Protein AF-0000000077538666 (afdb_homodimer)

Radius of gyration: 21.88 Å; Cα contacts (8 Å, |Δi|>4): 416; chains: 2; bounding box: 47×62×53 Å

Sequence (354 aa):
MAQKPIRDWVYLAIISVQLFGMFVLDFTPLYPDSLYGNPSAPFHFLTIIRDTYLTVSGDPFFGDKFVGDWFHGFLWLELLVQCPLAIYIVFQLSSKSPSSGPAELAGLAFGCLTGMGTVACVSELIPMGPELVSEEHKTNLLYGTYLPFLIIPGVMAVDMYTRLLRRVSTDTKAKTQMAQKPIRDWVYLAIISVQLFGMFVLDFTPLYPDSLYGNPSAPFHFLTIIRDTYLTVSGDPFFGDKFVGDWFHGFLWLELLVQCPLAIYIVFQLSSKSPSSGPAELAGLAFGCLTGMGTVACVSELIPMGPELVSEEHKTNLLYGTYLPFLIIPGVMAVDMYTRLLRRVSTDTKAKTQ

Structure (mmCIF, N/CA/C/O backbone):
data_AF-0000000077538666-model_v1
#
loop_
_entity.id
_entity.type
_entity.pdbx_description
1 polymer 'Efficient mitochondria targeting-associated protein 19'
#
loop_
_atom_site.group_PDB
_atom_site.id
_atom_site.type_symbol
_atom_site.label_atom_id
_atom_site.label_alt_id
_atom_site.label_comp_id
_atom_site.label_asym_id
_atom_site.label_entity_id
_atom_sit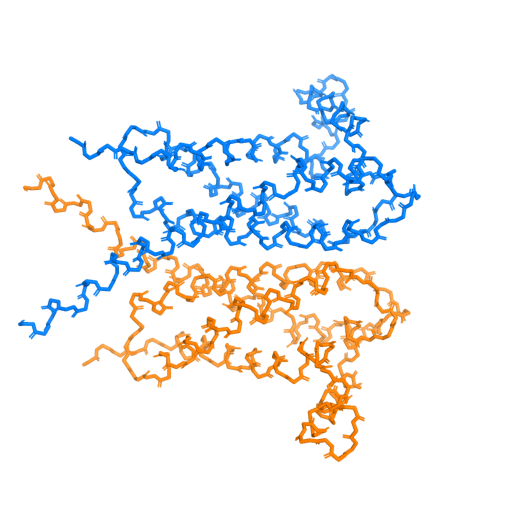e.label_seq_id
_atom_site.pdbx_PDB_ins_code
_atom_site.Cartn_x
_atom_site.Cartn_y
_atom_site.Cartn_z
_atom_site.occupancy
_atom_site.B_iso_or_equiv
_atom_site.auth_seq_id
_atom_site.auth_comp_id
_atom_site.auth_asym_id
_atom_site.auth_atom_id
_atom_site.pdbx_PDB_model_num
ATOM 1 N N . MET A 1 1 ? 20.219 27.188 13.492 1 48.47 1 MET A N 1
ATOM 2 C CA . MET A 1 1 ? 19.359 26.422 12.586 1 48.47 1 MET A CA 1
ATOM 3 C C . MET A 1 1 ? 19.156 25 13.094 1 48.47 1 MET A C 1
ATOM 5 O O . MET A 1 1 ? 20.094 24.391 13.617 1 48.47 1 MET A O 1
ATOM 9 N N . ALA A 1 2 ? 18.031 24.672 13.477 1 61.81 2 ALA A N 1
ATOM 10 C CA . ALA A 1 2 ? 17.844 23.359 14.086 1 61.81 2 ALA A CA 1
ATOM 11 C C . ALA A 1 2 ? 18.516 22.266 13.25 1 61.81 2 ALA A C 1
ATOM 13 O O . ALA A 1 2 ? 18.406 22.266 12.023 1 61.81 2 ALA A O 1
ATOM 14 N N . GLN A 1 3 ? 19.375 21.625 13.836 1 79.38 3 GLN A N 1
ATOM 15 C CA . GLN A 1 3 ? 20.188 20.594 13.195 1 79.38 3 GLN A CA 1
ATOM 16 C C . GLN A 1 3 ? 19.312 19.438 12.711 1 79.38 3 GLN A C 1
ATOM 18 O O . GLN A 1 3 ? 18.438 18.969 13.438 1 79.38 3 GLN A O 1
ATOM 23 N N . LYS A 1 4 ? 19.422 19.062 11.422 1 86.25 4 LYS A N 1
ATOM 24 C CA . LYS A 1 4 ? 18.734 17.938 10.805 1 86.25 4 LYS A CA 1
ATOM 25 C C . LYS A 1 4 ? 19.078 16.625 11.516 1 86.25 4 LYS A C 1
ATOM 27 O O . LYS A 1 4 ? 20.25 16.297 11.68 1 86.25 4 LYS A O 1
ATOM 32 N N . PRO A 1 5 ? 18.109 15.961 12.023 1 87.81 5 PRO A N 1
ATOM 33 C CA . PRO A 1 5 ? 18.344 14.688 12.703 1 87.81 5 PRO A CA 1
ATOM 34 C C . PRO A 1 5 ? 19.016 13.648 11.805 1 87.81 5 PRO A C 1
ATOM 36 O O . PRO A 1 5 ? 18.766 13.633 10.594 1 87.81 5 PRO A O 1
ATOM 39 N N . ILE A 1 6 ? 19.844 12.812 12.375 1 89.38 6 ILE A N 1
ATOM 40 C CA . ILE A 1 6 ? 20.578 11.766 11.672 1 89.38 6 ILE A CA 1
ATOM 41 C C . ILE A 1 6 ? 19.594 10.852 10.93 1 89.38 6 ILE A C 1
ATOM 43 O O . ILE A 1 6 ? 19.906 10.359 9.844 1 89.38 6 ILE A O 1
ATOM 47 N N . ARG A 1 7 ? 18.453 10.633 11.484 1 92.38 7 ARG A N 1
ATOM 48 C CA . ARG A 1 7 ? 17.453 9.758 10.875 1 92.38 7 ARG A CA 1
ATOM 49 C C . ARG A 1 7 ? 17.047 10.266 9.492 1 92.38 7 ARG A C 1
ATOM 51 O O . ARG A 1 7 ? 16.797 9.469 8.586 1 92.38 7 ARG A O 1
ATOM 58 N N . ASP A 1 8 ? 17 11.539 9.328 1 94.44 8 ASP A N 1
ATOM 59 C CA . ASP A 1 8 ? 16.609 12.102 8.039 1 94.44 8 ASP A CA 1
ATOM 60 C C . ASP A 1 8 ? 17.641 11.805 6.965 1 94.44 8 ASP A C 1
ATOM 62 O O . ASP A 1 8 ? 17.312 11.672 5.785 1 94.44 8 ASP A O 1
ATOM 66 N N . TRP A 1 9 ? 18.891 11.664 7.406 1 93.69 9 TRP A N 1
ATOM 67 C CA . TRP A 1 9 ? 19.938 11.273 6.465 1 93.69 9 TRP A CA 1
ATOM 68 C C . TRP A 1 9 ? 19.781 9.82 6.047 1 93.69 9 TRP A C 1
ATOM 70 O O . TRP A 1 9 ? 20.047 9.469 4.891 1 93.69 9 TRP A O 1
ATOM 80 N N . VAL A 1 10 ? 19.391 9 6.965 1 95.06 10 VAL A N 1
ATOM 81 C CA . VAL A 1 10 ? 19.156 7.59 6.664 1 95.06 10 VAL A CA 1
ATOM 82 C C . VAL A 1 10 ? 17.984 7.457 5.695 1 95.06 10 VAL A C 1
ATOM 84 O O . VAL A 1 10 ? 18.047 6.695 4.727 1 95.06 10 VAL A O 1
ATOM 87 N N . TYR A 1 11 ? 16.891 8.242 5.98 1 96.75 11 TYR A N 1
ATOM 88 C CA . TYR A 1 11 ? 15.758 8.25 5.062 1 96.75 11 TYR A CA 1
ATOM 89 C C . TYR A 1 11 ? 16.188 8.664 3.662 1 96.75 11 TYR A C 1
ATOM 91 O O . TYR A 1 11 ? 15.812 8.023 2.676 1 96.75 11 TYR A O 1
ATOM 99 N N . LEU A 1 12 ? 17 9.703 3.625 1 96.12 12 LEU A N 1
ATOM 100 C CA . LEU A 1 12 ? 17.484 10.203 2.34 1 96.12 12 LEU A CA 1
ATOM 101 C C . LEU A 1 12 ? 18.266 9.133 1.595 1 96.12 12 LEU A C 1
ATOM 103 O O . LEU A 1 12 ? 18.062 8.922 0.397 1 96.12 12 LEU A O 1
ATOM 107 N N . ALA A 1 13 ? 19.109 8.43 2.277 1 96.06 13 ALA A N 1
ATOM 108 C CA . ALA A 1 13 ? 19.938 7.402 1.655 1 96.06 13 ALA A CA 1
ATOM 109 C C . ALA A 1 13 ? 19.078 6.27 1.095 1 96.06 13 ALA A C 1
ATOM 111 O O . ALA A 1 13 ? 19.25 5.871 -0.061 1 96.06 13 ALA A O 1
ATOM 112 N N . ILE A 1 14 ? 18.203 5.777 1.864 1 96.12 14 ILE A N 1
ATOM 113 C CA . ILE A 1 14 ? 17.422 4.617 1.472 1 96.12 14 ILE A CA 1
ATOM 114 C C . ILE A 1 14 ? 16.469 4.992 0.328 1 96.12 14 ILE A C 1
ATOM 116 O O . ILE A 1 14 ? 16.281 4.211 -0.607 1 96.12 14 ILE A O 1
ATOM 120 N N . ILE A 1 15 ? 15.867 6.172 0.371 1 97.25 15 ILE A N 1
ATOM 121 C CA . ILE A 1 15 ? 14.945 6.609 -0.672 1 97.25 15 ILE A CA 1
ATOM 122 C C . ILE A 1 15 ? 15.711 6.867 -1.966 1 97.25 15 ILE A C 1
ATOM 124 O O . ILE A 1 15 ? 15.211 6.602 -3.059 1 97.25 15 ILE A O 1
ATOM 128 N N . SER A 1 16 ? 16.922 7.352 -1.827 1 97.06 16 SER A N 1
ATOM 129 C CA . SER A 1 16 ? 17.75 7.566 -3.012 1 97.06 16 SER A CA 1
ATOM 130 C C . SER A 1 16 ? 18.094 6.242 -3.693 1 97.06 16 SER A C 1
ATOM 132 O O . SER A 1 16 ? 18.062 6.148 -4.922 1 97.06 16 SER A O 1
ATOM 134 N N . VAL A 1 17 ? 18.422 5.273 -2.902 1 94.88 17 VAL A N 1
ATOM 135 C CA . VAL A 1 17 ? 18.719 3.949 -3.443 1 94.88 17 VAL A CA 1
ATOM 136 C C . VAL A 1 17 ? 17.484 3.375 -4.113 1 94.88 17 VAL A C 1
ATOM 138 O O . VAL A 1 17 ? 17.562 2.807 -5.203 1 94.88 17 VAL A O 1
ATOM 141 N N . GLN A 1 18 ? 16.344 3.504 -3.438 1 95.88 18 GLN A N 1
ATOM 142 C CA . GLN A 1 18 ? 15.102 3.01 -4.012 1 95.88 18 GLN A CA 1
ATOM 143 C C . GLN A 1 18 ? 14.773 3.729 -5.316 1 95.88 18 GLN A C 1
ATOM 145 O O . GLN A 1 18 ? 14.344 3.102 -6.285 1 95.88 18 GLN A O 1
ATOM 150 N N . LEU A 1 19 ? 14.953 5.023 -5.285 1 96.38 19 LEU A N 1
ATOM 151 C CA . LEU A 1 19 ? 14.695 5.816 -6.484 1 96.38 19 LEU A CA 1
ATOM 152 C C . LEU A 1 19 ? 15.562 5.344 -7.645 1 96.38 19 LEU A C 1
ATOM 154 O O . LEU A 1 19 ? 15.062 5.148 -8.758 1 96.38 19 LEU A O 1
ATOM 158 N N . PHE A 1 20 ? 16.781 5.145 -7.367 1 93.62 20 PHE A N 1
ATOM 159 C CA . PHE A 1 20 ? 17.703 4.629 -8.375 1 93.62 20 PHE A CA 1
ATOM 160 C C . PHE A 1 20 ? 17.234 3.26 -8.867 1 93.62 20 PHE A C 1
ATOM 162 O O . PHE A 1 20 ? 17.203 3.006 -10.07 1 93.62 20 PHE A O 1
ATOM 169 N N . GLY A 1 21 ? 16.875 2.383 -7.984 1 93.12 21 GLY A N 1
ATOM 170 C CA . GLY A 1 21 ? 16.391 1.053 -8.328 1 93.12 21 GLY A CA 1
ATOM 171 C C . GLY A 1 21 ? 15.125 1.071 -9.156 1 93.12 21 GLY A C 1
ATOM 172 O O . GLY A 1 21 ? 14.922 0.202 -10.008 1 93.12 21 GLY A O 1
ATOM 173 N N . MET A 1 22 ? 14.305 2.072 -8.906 1 94.44 22 MET A N 1
ATOM 174 C CA . MET A 1 22 ? 13.078 2.197 -9.68 1 94.44 22 MET A CA 1
ATOM 175 C C . MET A 1 22 ? 13.391 2.381 -11.164 1 94.44 22 MET A C 1
ATOM 177 O O . MET A 1 22 ? 12.82 1.693 -12.016 1 94.44 22 MET A O 1
ATOM 181 N N . PHE A 1 23 ? 14.305 3.176 -11.477 1 91.44 23 PHE A N 1
ATOM 182 C CA . PHE A 1 23 ? 14.609 3.502 -12.867 1 91.44 23 PHE A CA 1
ATOM 183 C C . PHE A 1 23 ? 15.398 2.377 -13.523 1 91.44 23 PHE A C 1
ATOM 185 O O . PHE A 1 23 ? 15.219 2.09 -14.711 1 91.44 23 PHE A O 1
ATOM 192 N N . VAL A 1 24 ? 16.172 1.665 -12.773 1 88.81 24 VAL A N 1
ATOM 193 C CA . VAL A 1 24 ? 17.094 0.691 -13.344 1 88.81 24 VAL A CA 1
ATOM 194 C C . VAL A 1 24 ? 16.422 -0.681 -13.406 1 88.81 24 VAL A C 1
ATOM 196 O O . VAL A 1 24 ? 16.719 -1.479 -14.305 1 88.81 24 VAL A O 1
ATOM 199 N N . LEU A 1 25 ? 15.531 -0.932 -12.492 1 90.88 25 LEU A N 1
ATOM 200 C CA . LEU A 1 25 ? 15 -2.283 -12.359 1 90.88 25 LEU A CA 1
ATOM 201 C C . LEU A 1 25 ? 13.477 -2.289 -12.516 1 90.88 25 LEU A C 1
ATOM 203 O O . LEU A 1 25 ? 12.953 -2.867 -13.461 1 90.88 25 LEU A O 1
ATOM 207 N N . ASP A 1 26 ? 12.828 -1.53 -11.688 1 92.31 26 ASP A N 1
ATOM 208 C CA . ASP A 1 26 ? 11.383 -1.644 -11.57 1 92.31 26 ASP A CA 1
ATOM 209 C C . ASP A 1 26 ? 10.688 -1.191 -12.852 1 92.31 26 ASP A C 1
ATOM 211 O O . ASP A 1 26 ? 9.695 -1.788 -13.266 1 92.31 26 ASP A O 1
ATOM 215 N N . PHE A 1 27 ? 11.211 -0.191 -13.5 1 91.44 27 PHE A N 1
ATOM 216 C CA . PHE A 1 27 ? 10.508 0.378 -14.648 1 91.44 27 PHE A CA 1
ATOM 217 C C . PHE A 1 27 ? 10.961 -0.285 -15.938 1 91.44 27 PHE A C 1
ATOM 219 O O . PHE A 1 27 ? 10.375 -0.058 -17 1 91.44 27 PHE A O 1
ATOM 226 N N . THR A 1 28 ? 11.875 -1.115 -15.961 1 85.81 28 THR A N 1
ATOM 227 C CA . THR A 1 28 ? 12.422 -1.729 -17.156 1 85.81 28 THR A CA 1
ATOM 228 C C . THR A 1 28 ? 11.344 -2.5 -17.922 1 85.81 28 THR A C 1
ATOM 230 O O . THR A 1 28 ? 11.266 -2.428 -19.141 1 85.81 28 THR A O 1
ATOM 233 N N . PRO A 1 29 ? 10.508 -3.227 -17.156 1 83.81 29 PRO A N 1
ATOM 234 C CA . PRO A 1 29 ? 9.445 -3.924 -17.891 1 83.81 29 PRO A CA 1
ATOM 235 C C . PRO A 1 29 ? 8.445 -2.967 -18.531 1 83.81 29 PRO A C 1
ATOM 237 O O . PRO A 1 29 ? 7.664 -3.375 -19.406 1 83.81 29 PRO A O 1
ATOM 240 N N . LEU A 1 30 ? 8.484 -1.77 -18.156 1 85.81 30 LEU A N 1
ATOM 241 C CA . LEU A 1 30 ? 7.531 -0.796 -18.672 1 85.81 30 LEU A CA 1
ATOM 242 C C . LEU A 1 30 ? 8.141 0.014 -19.797 1 85.81 30 LEU A C 1
ATOM 244 O O . LEU A 1 30 ? 7.43 0.712 -20.531 1 85.81 30 LEU A O 1
ATOM 248 N N . TYR A 1 31 ? 9.484 -0.058 -19.938 1 82.94 31 TYR A N 1
ATOM 249 C CA . TYR A 1 31 ? 10.148 0.68 -21 1 82.94 31 TYR A CA 1
ATOM 250 C C . TYR A 1 31 ? 9.867 0.041 -22.359 1 82.94 31 TYR A C 1
ATOM 252 O O . TYR A 1 31 ? 9.891 -1.185 -22.484 1 82.94 31 TYR A O 1
ATOM 260 N N . PRO A 1 32 ? 9.586 0.921 -23.312 1 81.56 32 PRO A N 1
ATOM 261 C CA . PRO A 1 32 ? 9.445 0.376 -2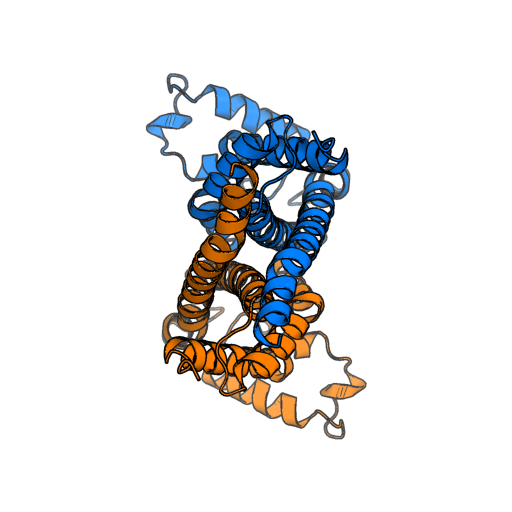4.656 1 81.56 32 PRO A CA 1
ATOM 262 C C . PRO A 1 32 ? 10.742 -0.229 -25.188 1 81.56 32 PRO A C 1
ATOM 264 O O . PRO A 1 32 ? 11.836 0.198 -24.797 1 81.56 32 PRO A O 1
ATOM 267 N N . ASP A 1 33 ? 10.633 -1.27 -25.969 1 76.88 33 ASP A N 1
ATOM 268 C CA . ASP A 1 33 ? 11.766 -1.992 -26.531 1 76.88 33 ASP A CA 1
ATOM 269 C C . ASP A 1 33 ? 12.711 -1.047 -27.266 1 76.88 33 ASP A C 1
ATOM 271 O O . ASP A 1 33 ? 13.922 -1.261 -27.297 1 76.88 33 ASP A O 1
ATOM 275 N N . SER A 1 34 ? 12.219 -0.062 -27.812 1 73.12 34 SER A N 1
ATOM 276 C CA . SER A 1 34 ? 13.008 0.866 -28.609 1 73.12 34 SER A CA 1
ATOM 277 C C . SER A 1 34 ? 13.992 1.645 -27.734 1 73.12 34 SER A C 1
ATOM 279 O O . SER A 1 34 ? 15.055 2.053 -28.203 1 73.12 34 SER A O 1
ATOM 281 N N . LEU A 1 35 ? 13.656 1.758 -26.469 1 71.62 35 LEU A N 1
ATOM 282 C CA . LEU A 1 35 ? 14.484 2.574 -25.594 1 71.62 35 LEU A CA 1
ATOM 283 C C . LEU A 1 35 ? 15.469 1.705 -24.812 1 71.62 35 LEU A C 1
ATOM 285 O O . LEU A 1 35 ? 16.5 2.195 -24.328 1 71.62 35 LEU A O 1
ATOM 289 N N . TYR A 1 36 ? 15.227 0.516 -24.781 1 71.5 36 TYR A N 1
ATOM 290 C CA . TYR A 1 36 ? 15.938 -0.307 -23.812 1 71.5 36 TYR A CA 1
ATOM 291 C C . TYR A 1 36 ? 16.469 -1.581 -24.453 1 71.5 36 TYR A C 1
ATOM 293 O O . TYR A 1 36 ? 17.438 -2.174 -23.969 1 71.5 36 TYR A O 1
ATOM 301 N N . GLY A 1 37 ? 15.945 -2.025 -25.531 1 66.69 37 GLY A N 1
ATOM 302 C CA . GLY A 1 37 ? 16.188 -3.359 -26.062 1 66.69 37 GLY A CA 1
ATOM 303 C C . GLY A 1 37 ? 17.359 -3.422 -27.016 1 66.69 37 GLY A C 1
ATOM 304 O O . GLY A 1 37 ? 18.047 -4.441 -27.094 1 66.69 37 GLY A O 1
ATOM 305 N N . ASN A 1 38 ? 17.609 -2.26 -27.562 1 71.5 38 ASN A N 1
ATOM 306 C CA . ASN A 1 38 ? 18.672 -2.252 -28.562 1 71.5 38 ASN A CA 1
ATOM 307 C C . ASN A 1 38 ? 19.969 -1.685 -28.016 1 71.5 38 ASN A C 1
ATOM 309 O O . ASN A 1 38 ? 19.953 -0.758 -27.203 1 71.5 38 ASN A O 1
ATOM 313 N N . PRO A 1 39 ? 21.062 -2.357 -28.375 1 75 39 PRO A N 1
ATOM 314 C CA . PRO A 1 39 ? 22.359 -1.894 -27.891 1 75 39 PRO A CA 1
ATOM 315 C C . PRO A 1 39 ? 22.625 -0.424 -28.219 1 75 39 PRO A C 1
ATOM 317 O O . PRO A 1 39 ? 23.391 0.241 -27.531 1 75 39 PRO A O 1
ATOM 320 N N . SER A 1 40 ? 22.078 -0.019 -29.094 1 72.31 40 SER A N 1
ATOM 321 C CA . SER A 1 40 ? 22.281 1.369 -29.484 1 72.31 40 SER A CA 1
ATOM 322 C C . SER A 1 40 ? 21.297 2.297 -28.797 1 72.31 40 SER A C 1
ATOM 324 O O . SER A 1 40 ? 21.344 3.516 -28.969 1 72.31 40 SER A O 1
ATOM 326 N N . ALA A 1 41 ? 20.578 1.717 -28.047 1 70.75 41 ALA A N 1
ATOM 327 C CA . ALA A 1 41 ? 19.547 2.518 -27.375 1 70.75 41 ALA A CA 1
ATOM 328 C C . ALA A 1 41 ? 20.156 3.35 -26.25 1 70.75 41 ALA A C 1
ATOM 330 O O . ALA A 1 41 ? 21.109 2.922 -25.594 1 70.75 41 ALA A O 1
ATOM 331 N N . PRO A 1 42 ? 19.734 4.562 -26.031 1 73.62 42 PRO A N 1
ATOM 332 C CA . PRO A 1 42 ? 20.281 5.492 -25.047 1 73.62 42 PRO A CA 1
ATOM 333 C C . PRO A 1 42 ? 20.281 4.91 -23.625 1 73.62 42 PRO A C 1
ATOM 335 O O . PRO A 1 42 ? 21.125 5.277 -22.812 1 73.62 42 PRO A O 1
ATOM 338 N N . PHE A 1 43 ? 19.438 4.02 -23.391 1 74.56 43 PHE A N 1
ATOM 339 C CA . PHE A 1 43 ? 19.344 3.51 -22.031 1 74.56 43 PHE A CA 1
ATOM 340 C C . PHE A 1 43 ? 19.797 2.055 -21.969 1 74.56 43 PHE A C 1
ATOM 342 O O . PHE A 1 43 ? 19.406 1.315 -21.062 1 74.56 43 PHE A O 1
ATOM 349 N N . HIS A 1 44 ? 20.578 1.575 -22.922 1 78.94 44 HIS A N 1
ATOM 350 C CA . HIS A 1 44 ? 21.062 0.196 -22.969 1 78.94 44 HIS A CA 1
ATOM 351 C C . HIS A 1 44 ? 21.906 -0.131 -21.75 1 78.94 44 HIS A C 1
ATOM 353 O O . HIS A 1 44 ? 21.922 -1.271 -21.281 1 78.94 44 HIS A O 1
ATOM 359 N N . PHE A 1 45 ? 22.578 0.978 -21.266 1 80.44 45 PHE A N 1
ATOM 360 C CA . PHE A 1 45 ? 23.438 0.77 -20.094 1 80.44 45 PHE A CA 1
ATOM 361 C C . PHE A 1 45 ? 22.609 0.296 -18.906 1 80.44 45 PHE A C 1
ATOM 363 O O . PHE A 1 45 ? 23.109 -0.421 -18.031 1 80.44 45 PHE A O 1
ATOM 370 N N . LEU A 1 46 ? 21.344 0.585 -18.875 1 80.69 46 LEU A N 1
ATOM 371 C CA . LEU A 1 46 ? 20.469 0.166 -17.797 1 80.69 46 LEU A CA 1
ATOM 372 C C . LEU A 1 46 ? 20.266 -1.345 -17.812 1 80.69 46 LEU A C 1
ATOM 374 O O . LEU A 1 46 ? 20.094 -1.968 -16.766 1 80.69 46 LEU A O 1
ATOM 378 N N . THR A 1 47 ? 20.391 -1.879 -18.969 1 83 47 THR A N 1
ATOM 379 C CA . THR A 1 47 ? 20.203 -3.32 -19.094 1 83 47 THR A CA 1
ATOM 380 C C . THR A 1 47 ? 21.375 -4.074 -18.484 1 83 47 THR A C 1
ATOM 382 O O . THR A 1 47 ? 21.203 -5.145 -17.906 1 83 47 THR A O 1
ATOM 385 N N . ILE A 1 48 ? 22.5 -3.465 -18.609 1 85.19 48 ILE A N 1
ATOM 386 C CA . ILE A 1 48 ? 23.703 -4.09 -18.047 1 85.19 48 ILE A CA 1
ATOM 387 C C . ILE A 1 48 ? 23.609 -4.109 -16.531 1 85.19 48 ILE A C 1
ATOM 389 O O . ILE A 1 48 ? 23.891 -5.129 -15.898 1 85.19 48 ILE A O 1
ATOM 393 N N . ILE A 1 49 ? 23.188 -3.002 -16.016 1 86.62 49 ILE A N 1
ATOM 394 C CA . ILE A 1 49 ? 23.062 -2.896 -14.562 1 86.62 49 ILE A CA 1
ATOM 395 C C . ILE A 1 49 ? 21.969 -3.854 -14.07 1 86.62 49 ILE A C 1
ATOM 397 O O . ILE A 1 49 ? 22.172 -4.574 -13.086 1 86.62 49 ILE A O 1
ATOM 401 N N . ARG A 1 50 ? 20.891 -3.875 -14.727 1 88.75 50 ARG A N 1
ATOM 402 C CA . ARG A 1 50 ? 19.797 -4.762 -14.375 1 88.75 50 ARG A CA 1
ATOM 403 C C . ARG A 1 50 ? 20.219 -6.223 -14.445 1 88.75 50 ARG A C 1
ATOM 405 O O . ARG A 1 50 ? 19.953 -6.996 -13.523 1 88.75 50 ARG A O 1
ATOM 412 N N . ASP A 1 51 ? 20.906 -6.598 -15.523 1 88.5 51 ASP A N 1
ATOM 413 C CA . ASP A 1 51 ? 21.328 -7.98 -15.711 1 88.5 51 ASP A CA 1
ATOM 414 C C . ASP A 1 51 ? 22.328 -8.406 -14.648 1 88.5 51 ASP A C 1
ATOM 416 O O . ASP A 1 51 ? 22.297 -9.539 -14.164 1 88.5 51 ASP A O 1
ATOM 420 N N . THR A 1 52 ? 23.219 -7.5 -14.375 1 90.88 52 THR A N 1
ATOM 421 C CA . THR A 1 52 ? 24.172 -7.781 -13.32 1 90.88 52 THR A CA 1
ATOM 422 C C . THR A 1 52 ? 23.469 -7.992 -11.984 1 90.88 52 THR A C 1
ATOM 424 O O . THR A 1 52 ? 23.766 -8.945 -11.258 1 90.88 52 THR A O 1
ATOM 427 N N . TYR A 1 53 ? 22.5 -7.16 -11.648 1 91.44 53 TYR A N 1
ATOM 428 C CA . TYR A 1 53 ? 21.703 -7.297 -10.422 1 91.44 53 TYR A CA 1
ATOM 429 C C . TYR A 1 53 ? 20.984 -8.641 -10.383 1 91.44 53 TYR A C 1
ATOM 431 O O . TYR A 1 53 ? 21 -9.328 -9.367 1 91.44 53 TYR A O 1
ATOM 439 N N . LEU A 1 54 ? 20.469 -9 -11.445 1 91.62 54 LEU A N 1
ATOM 440 C CA . LEU A 1 54 ? 19.672 -10.227 -11.484 1 91.62 54 LEU A CA 1
ATOM 441 C C . LEU A 1 54 ? 20.562 -11.461 -11.367 1 91.62 54 LEU A C 1
ATOM 443 O O . LEU A 1 54 ? 20.188 -12.445 -10.734 1 91.62 54 LEU A O 1
ATOM 447 N N . THR A 1 55 ? 21.719 -11.359 -11.969 1 91.69 55 THR A N 1
ATOM 448 C CA . THR A 1 55 ? 22.656 -12.469 -11.898 1 91.69 55 THR A CA 1
ATOM 449 C C . THR A 1 55 ? 23.188 -12.641 -10.477 1 91.69 55 THR A C 1
ATOM 451 O O . THR A 1 55 ? 23.266 -13.766 -9.969 1 91.69 55 THR A O 1
ATOM 454 N N . VAL A 1 56 ? 23.391 -11.555 -9.836 1 92 56 VAL A N 1
ATOM 455 C CA . VAL A 1 56 ? 23.984 -11.578 -8.508 1 92 56 VAL A CA 1
ATOM 456 C C . VAL A 1 56 ? 22.922 -11.891 -7.465 1 92 56 VAL A C 1
ATOM 458 O O . VAL A 1 56 ? 23.141 -12.68 -6.547 1 92 56 VAL A O 1
ATOM 461 N N . SER A 1 57 ? 21.766 -11.344 -7.621 1 92.88 57 SER A N 1
ATOM 462 C CA . SER A 1 57 ? 20.75 -11.445 -6.578 1 92.88 57 SER A CA 1
ATOM 463 C C . SER A 1 57 ? 19.859 -12.672 -6.789 1 92.88 57 SER A C 1
ATOM 465 O O . SER A 1 57 ? 19.328 -13.242 -5.828 1 92.88 57 SER A O 1
ATOM 467 N N . GLY A 1 58 ? 19.562 -13.047 -8.07 1 93.19 58 GLY A N 1
ATOM 468 C CA . GLY A 1 58 ? 18.594 -14.094 -8.375 1 93.19 58 GLY A CA 1
ATOM 469 C C . GLY A 1 58 ? 17.172 -13.695 -8.062 1 93.19 58 GLY A C 1
ATOM 470 O O . GLY A 1 58 ? 16.344 -14.547 -7.738 1 93.19 58 GLY A O 1
ATOM 471 N N . ASP A 1 59 ? 16.922 -12.453 -8.078 1 95 59 ASP A N 1
ATOM 472 C CA . ASP A 1 59 ? 15.594 -11.945 -7.719 1 95 59 ASP A CA 1
ATOM 473 C C . ASP A 1 59 ? 14.523 -12.508 -8.641 1 95 59 ASP A C 1
ATOM 475 O O . ASP A 1 59 ? 14.5 -12.211 -9.836 1 95 59 ASP A O 1
ATOM 479 N N . PRO A 1 60 ? 13.664 -13.258 -8.086 1 95.19 60 PRO A N 1
ATOM 480 C CA . PRO A 1 60 ? 12.695 -13.969 -8.93 1 95.19 60 PRO A CA 1
ATOM 481 C C . PRO A 1 60 ? 11.602 -13.055 -9.469 1 95.19 60 PRO A C 1
ATOM 483 O O . PRO A 1 60 ? 10.961 -13.383 -10.469 1 95.19 60 PRO A O 1
ATOM 486 N N . PHE A 1 61 ? 11.336 -11.938 -8.844 1 94.44 61 PHE A N 1
ATOM 487 C CA . PHE A 1 61 ? 10.25 -11.055 -9.25 1 94.44 61 PHE A CA 1
ATOM 488 C C . PHE A 1 61 ? 10.523 -10.469 -10.633 1 94.44 61 PHE A C 1
ATOM 490 O O . PHE A 1 61 ? 9.594 -10.086 -11.344 1 94.44 61 PHE A O 1
ATOM 497 N N . PHE A 1 62 ? 11.773 -10.438 -11.008 1 91.69 62 PHE A N 1
ATOM 498 C CA . PHE A 1 62 ? 12.148 -9.859 -12.289 1 91.69 62 PHE A CA 1
ATOM 499 C C . PHE A 1 62 ? 12.656 -10.938 -13.242 1 91.69 62 PHE A C 1
ATOM 501 O O . PHE A 1 62 ? 13.195 -10.625 -14.305 1 91.69 62 PHE A O 1
ATOM 508 N N . GLY A 1 63 ? 12.469 -12.125 -12.805 1 86.31 63 GLY A N 1
ATOM 509 C CA . GLY A 1 63 ? 12.867 -13.242 -13.641 1 86.31 63 GLY A CA 1
ATOM 510 C C . GLY A 1 63 ? 11.781 -13.688 -14.602 1 86.31 63 GLY A C 1
ATOM 511 O O . GLY A 1 63 ? 10.633 -13.258 -14.492 1 86.31 63 GLY A O 1
ATOM 512 N N . ASP A 1 64 ? 12.062 -14.664 -15.367 1 86.06 64 ASP A N 1
ATOM 513 C CA . ASP A 1 64 ? 11.18 -15.125 -16.438 1 86.06 64 ASP A CA 1
ATOM 514 C C . ASP A 1 64 ? 10.141 -16.109 -15.898 1 86.06 64 ASP A C 1
ATOM 516 O O . ASP A 1 64 ? 9.078 -16.281 -16.5 1 86.06 64 ASP A O 1
ATOM 520 N N . LYS A 1 65 ? 10.422 -16.688 -14.805 1 88.81 65 LYS A N 1
ATOM 521 C CA . LYS A 1 65 ? 9.57 -17.766 -14.32 1 88.81 65 LYS A CA 1
ATOM 522 C C . LYS A 1 65 ? 8.484 -17.234 -13.383 1 88.81 65 LYS A C 1
ATOM 524 O O . LYS A 1 65 ? 7.484 -17.906 -13.133 1 88.81 65 LYS A O 1
ATOM 529 N N . PHE A 1 66 ? 8.711 -16.047 -12.883 1 91.75 66 PHE A N 1
ATOM 530 C CA . PHE A 1 66 ? 7.746 -15.523 -11.93 1 91.75 66 PHE A CA 1
ATOM 531 C C . PHE A 1 66 ? 6.531 -14.945 -12.648 1 91.75 66 PHE A C 1
ATOM 533 O O . PHE A 1 66 ? 6.676 -14.164 -13.586 1 91.75 66 PHE A O 1
ATOM 540 N N . VAL A 1 67 ? 5.395 -15.438 -12.219 1 85.62 67 VAL A N 1
ATOM 541 C CA . VAL A 1 67 ? 4.145 -14.898 -12.734 1 85.62 67 VAL A CA 1
ATOM 542 C C . VAL A 1 67 ? 3.32 -14.305 -11.594 1 85.62 67 VAL A C 1
ATOM 544 O O . VAL A 1 67 ? 2.969 -15.008 -10.648 1 85.62 67 VAL A O 1
ATOM 547 N N . GLY A 1 68 ? 3.107 -13.023 -11.648 1 90.75 68 GLY A N 1
ATOM 548 C CA . GLY A 1 68 ? 2.303 -12.289 -10.688 1 90.75 68 GLY A CA 1
ATOM 549 C C . GLY A 1 68 ? 1.814 -10.953 -11.219 1 90.75 68 GLY A C 1
ATOM 550 O O . GLY A 1 68 ? 2.564 -9.977 -11.242 1 90.75 68 GLY A O 1
ATOM 55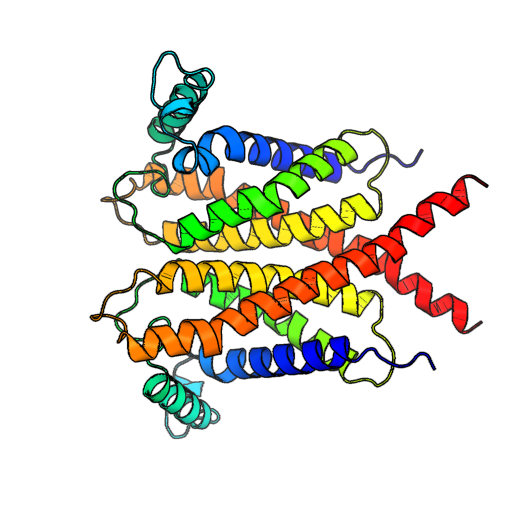1 N N . ASP A 1 69 ? 0.549 -10.867 -11.547 1 93.56 69 ASP A N 1
ATOM 552 C CA . ASP A 1 69 ? 0.002 -9.648 -12.141 1 93.56 69 ASP A CA 1
ATOM 553 C C . ASP A 1 69 ? -0.124 -8.547 -11.094 1 93.56 69 ASP A C 1
ATOM 555 O O . ASP A 1 69 ? -0.077 -7.359 -11.438 1 93.56 69 ASP A O 1
ATOM 559 N N . TRP A 1 70 ? -0.274 -8.992 -9.875 1 94.69 70 TRP A N 1
ATOM 560 C CA . TRP A 1 70 ? -0.293 -8.008 -8.789 1 94.69 70 TRP A CA 1
ATOM 561 C C . TRP A 1 70 ? 0.979 -7.172 -8.797 1 94.69 70 TRP A C 1
ATOM 563 O O . TRP A 1 70 ? 0.934 -5.965 -8.547 1 94.69 70 TRP A O 1
ATOM 573 N N . PHE A 1 71 ? 2.125 -7.812 -9.102 1 95.12 71 PHE A N 1
ATOM 574 C CA . PHE A 1 71 ? 3.43 -7.164 -9.117 1 95.12 71 PHE A CA 1
ATOM 575 C C . PHE A 1 71 ? 3.504 -6.121 -10.227 1 95.12 71 PHE A C 1
ATOM 577 O O . PHE A 1 71 ? 4.062 -5.039 -10.031 1 95.12 71 PHE A O 1
ATOM 584 N N . HIS A 1 72 ? 2.879 -6.363 -11.32 1 91.12 72 HIS A N 1
ATOM 585 C CA . HIS A 1 72 ? 2.84 -5.391 -12.406 1 91.12 72 HIS A CA 1
ATOM 586 C C . HIS A 1 72 ? 2.029 -4.16 -12.016 1 91.12 72 HIS A C 1
ATOM 588 O O . HIS A 1 72 ? 2.375 -3.039 -12.391 1 91.12 72 HIS A O 1
ATOM 594 N N . GLY A 1 73 ? 0.958 -4.449 -11.352 1 93.06 73 GLY A N 1
ATOM 595 C CA . GLY A 1 73 ? 0.208 -3.324 -10.82 1 93.06 73 GLY A CA 1
ATOM 596 C C . GLY A 1 73 ? 1.031 -2.441 -9.906 1 93.06 73 GLY A C 1
ATOM 597 O O . GLY A 1 73 ? 0.929 -1.213 -9.961 1 93.06 73 GLY A O 1
ATOM 598 N N . PHE A 1 74 ? 1.878 -3.029 -9.133 1 94.75 74 PHE A N 1
ATOM 599 C CA . PHE A 1 74 ? 2.746 -2.295 -8.219 1 94.75 74 PHE A CA 1
ATOM 600 C C . PHE A 1 74 ? 3.73 -1.425 -8.992 1 94.75 74 PHE A C 1
ATOM 602 O O . PHE A 1 74 ? 4.035 -0.305 -8.57 1 94.75 74 PHE A O 1
ATOM 609 N N . LEU A 1 75 ? 4.188 -1.957 -10.102 1 94.31 75 LEU A N 1
ATOM 610 C CA . LEU A 1 75 ? 5.156 -1.21 -10.898 1 94.31 75 LEU A CA 1
ATOM 611 C C . LEU A 1 75 ? 4.531 0.057 -11.469 1 94.31 75 LEU A C 1
ATOM 613 O O . LEU A 1 75 ? 5.176 1.105 -11.523 1 94.31 75 LEU A O 1
ATOM 617 N N . TRP A 1 76 ? 3.326 -0.051 -11.805 1 93.81 76 TRP A N 1
ATOM 618 C CA . TRP A 1 76 ? 2.627 1.128 -12.305 1 93.81 76 TRP A CA 1
ATOM 619 C C . TRP A 1 76 ? 2.414 2.148 -11.195 1 93.81 76 TRP A C 1
ATOM 621 O O . TRP A 1 76 ? 2.582 3.352 -11.406 1 93.81 76 TRP A O 1
ATOM 631 N N . LEU A 1 77 ? 2.025 1.654 -10.055 1 94.5 77 LEU A N 1
ATOM 632 C CA . LEU A 1 77 ? 1.842 2.555 -8.922 1 94.5 77 LEU A CA 1
ATOM 633 C C . LEU A 1 77 ? 3.16 3.215 -8.539 1 94.5 77 LEU A C 1
ATOM 635 O O . LEU A 1 77 ? 3.18 4.375 -8.125 1 94.5 77 LEU A O 1
ATOM 639 N N . GLU A 1 78 ? 4.188 2.469 -8.664 1 96 78 GLU A N 1
ATOM 640 C CA . GLU A 1 78 ? 5.516 3.014 -8.406 1 96 78 GLU A CA 1
ATOM 641 C C . GLU A 1 78 ? 5.84 4.16 -9.359 1 96 78 GLU A C 1
ATOM 643 O O . GLU A 1 78 ? 6.324 5.211 -8.938 1 96 78 GLU A O 1
ATOM 648 N N . LEU A 1 79 ? 5.551 3.971 -10.547 1 95.5 79 LEU A N 1
ATOM 649 C CA . LEU A 1 79 ? 5.867 4.965 -11.562 1 95.5 79 LEU A CA 1
ATOM 650 C C . LEU A 1 79 ? 5.02 6.223 -11.383 1 95.5 79 LEU A C 1
ATOM 652 O O . LEU A 1 79 ? 5.539 7.34 -11.438 1 95.5 79 LEU A O 1
ATOM 656 N N . LEU A 1 80 ? 3.791 6.07 -11.016 1 94.81 80 LEU A N 1
ATOM 657 C CA . LEU A 1 80 ? 2.84 7.176 -11.055 1 94.81 80 LEU A CA 1
ATOM 658 C C . LEU A 1 80 ? 2.797 7.902 -9.711 1 94.81 80 LEU A C 1
ATOM 660 O O . LEU A 1 80 ? 2.5 9.094 -9.656 1 94.81 80 LEU A O 1
ATOM 664 N N . VAL A 1 81 ? 3.07 7.184 -8.648 1 96.31 81 VAL A N 1
ATOM 665 C CA . VAL A 1 81 ? 2.852 7.785 -7.34 1 96.31 81 VAL A CA 1
ATOM 666 C C . VAL A 1 81 ? 4.152 7.77 -6.539 1 96.31 81 VAL A C 1
ATOM 668 O O . VAL A 1 81 ? 4.645 8.82 -6.125 1 96.31 81 VAL A O 1
ATOM 671 N N . GLN A 1 82 ? 4.781 6.645 -6.387 1 96.94 82 GLN A N 1
ATOM 672 C CA . GLN A 1 82 ? 5.945 6.504 -5.52 1 96.94 82 GLN A CA 1
ATOM 673 C C . GLN A 1 82 ? 7.145 7.258 -6.086 1 96.94 82 GLN A C 1
ATOM 675 O O . GLN A 1 82 ? 7.898 7.891 -5.34 1 96.94 82 GLN A O 1
ATOM 680 N N . CYS A 1 83 ? 7.293 7.172 -7.367 1 97.5 83 CYS A N 1
ATOM 681 C CA . CYS A 1 83 ? 8.453 7.793 -7.992 1 97.5 83 CYS A CA 1
ATOM 682 C C . CYS A 1 83 ? 8.414 9.312 -7.832 1 97.5 83 CYS A C 1
ATOM 684 O O . CYS A 1 83 ? 9.359 9.906 -7.324 1 97.5 83 CYS A O 1
ATOM 686 N N . PRO A 1 84 ? 7.328 9.984 -8.234 1 97.5 84 PRO A N 1
ATOM 687 C CA . PRO A 1 84 ? 7.277 11.43 -8.008 1 97.5 84 PRO A CA 1
ATOM 688 C C . PRO A 1 84 ? 7.457 11.805 -6.539 1 97.5 84 PRO A C 1
ATOM 690 O O . PRO A 1 84 ? 8.102 12.812 -6.227 1 97.5 84 PRO A O 1
ATOM 693 N N . LEU A 1 85 ? 6.879 11.062 -5.625 1 97.69 85 LEU A N 1
ATOM 694 C CA . LEU A 1 85 ? 7.051 11.32 -4.199 1 97.69 85 LEU A CA 1
ATOM 695 C C . LEU A 1 85 ? 8.516 11.195 -3.799 1 97.69 85 LEU A C 1
ATOM 697 O O . LEU A 1 85 ? 9.039 12.039 -3.062 1 97.69 85 LEU A O 1
ATOM 701 N N . ALA A 1 86 ? 9.125 10.141 -4.305 1 97.81 86 ALA A N 1
ATOM 702 C CA . ALA A 1 86 ? 10.531 9.906 -3.971 1 97.81 86 ALA A CA 1
ATOM 703 C C . ALA A 1 86 ? 11.414 11.047 -4.469 1 97.81 86 ALA A C 1
ATOM 705 O O . ALA A 1 86 ? 12.305 11.508 -3.752 1 97.81 86 ALA A O 1
ATOM 706 N N . ILE A 1 87 ? 11.172 11.477 -5.68 1 97.94 87 ILE A N 1
ATOM 707 C CA . ILE A 1 87 ? 11.938 12.578 -6.254 1 97.94 87 ILE A CA 1
ATOM 708 C C . ILE A 1 87 ? 11.789 13.82 -5.379 1 97.94 87 ILE A C 1
ATOM 710 O O . ILE A 1 87 ? 12.781 14.469 -5.039 1 97.94 87 ILE A O 1
ATOM 714 N N . TYR A 1 88 ? 10.609 14.141 -4.996 1 97.56 88 TYR A N 1
ATOM 715 C CA . TYR A 1 88 ? 10.336 15.305 -4.16 1 97.56 88 TYR A CA 1
ATOM 716 C C . TYR A 1 88 ? 11.031 15.18 -2.807 1 97.56 88 TYR A C 1
ATOM 718 O O . TYR A 1 88 ? 11.648 16.141 -2.326 1 97.56 88 TYR A O 1
ATOM 726 N N . ILE A 1 89 ? 10.938 14 -2.197 1 96.81 89 ILE A N 1
ATOM 727 C CA . ILE A 1 89 ? 11.5 13.781 -0.871 1 96.81 89 ILE A CA 1
ATOM 728 C C . ILE A 1 89 ? 13.023 13.922 -0.931 1 96.81 89 ILE A C 1
ATOM 730 O O . ILE A 1 89 ? 13.633 14.555 -0.065 1 96.81 89 ILE A O 1
ATOM 734 N N . VAL A 1 90 ? 13.602 13.281 -1.913 1 96.62 90 VAL A N 1
ATOM 735 C CA . VAL A 1 90 ? 15.047 13.352 -2.061 1 96.62 90 VAL A CA 1
ATOM 736 C C . VAL A 1 90 ? 15.484 14.805 -2.246 1 96.62 90 VAL A C 1
ATOM 738 O O . VAL A 1 90 ? 16.453 15.25 -1.635 1 96.62 90 VAL A O 1
ATOM 741 N N . PHE A 1 91 ? 14.742 15.562 -3.029 1 95.62 91 PHE A N 1
ATOM 742 C CA . PHE A 1 91 ? 15.055 16.969 -3.25 1 95.62 91 PHE A CA 1
ATOM 743 C C . PHE A 1 91 ? 14.945 17.75 -1.949 1 95.62 91 PHE A C 1
ATOM 745 O O . PHE A 1 91 ? 15.82 18.562 -1.638 1 95.62 91 PHE A O 1
ATOM 752 N N . GLN A 1 92 ? 13.938 17.531 -1.181 1 93.75 92 GLN A N 1
ATOM 753 C CA . GLN A 1 92 ? 13.688 18.281 0.049 1 93.75 92 GLN A CA 1
ATOM 754 C C . GLN A 1 92 ? 14.672 17.875 1.144 1 93.75 92 GLN A C 1
ATOM 756 O O . GLN A 1 92 ? 15.195 18.734 1.855 1 93.75 92 GLN A O 1
ATOM 761 N N . LEU A 1 93 ? 14.938 16.609 1.251 1 92.56 93 LEU A N 1
ATOM 762 C CA . LEU A 1 93 ? 15.758 16.109 2.346 1 92.56 93 LEU A CA 1
ATOM 763 C C . LEU A 1 93 ? 17.234 16.312 2.045 1 92.56 93 LEU A C 1
ATOM 765 O O . LEU A 1 93 ? 18.078 16.219 2.943 1 92.56 93 LEU A O 1
ATOM 769 N N . SER A 1 94 ? 17.547 16.625 0.795 1 92.5 94 SER A N 1
ATOM 770 C CA . SER A 1 94 ? 18.953 16.859 0.442 1 92.5 94 SER A CA 1
ATOM 771 C C . SER A 1 94 ? 19.438 18.188 1.008 1 92.5 94 SER A C 1
ATOM 773 O O . SER A 1 94 ? 20.656 18.406 1.111 1 92.5 94 SER A O 1
ATOM 775 N N . SER A 1 95 ? 18.516 19.047 1.361 1 87.75 95 SER A N 1
ATOM 776 C CA . SER A 1 95 ? 18.875 20.297 2.01 1 87.75 95 SER A CA 1
ATOM 777 C C . SER A 1 95 ? 19.359 20.062 3.436 1 87.75 95 SER A C 1
ATOM 779 O O . SER A 1 95 ? 19.078 19.031 4.035 1 87.75 95 SER A O 1
ATOM 781 N N . LYS A 1 96 ? 20.078 21.047 3.963 1 86.62 96 LYS A N 1
ATOM 782 C CA . LYS A 1 96 ? 20.609 20.922 5.32 1 86.62 96 LYS A CA 1
ATOM 783 C C . LYS A 1 96 ? 19.562 21.344 6.348 1 86.62 96 LYS A C 1
ATOM 785 O O . LYS A 1 96 ? 19.703 21.062 7.539 1 86.62 96 LYS A O 1
ATOM 790 N N . SER A 1 97 ? 18.5 21.859 5.898 1 84.94 97 SER A N 1
ATOM 791 C CA . SER A 1 97 ? 17.422 22.297 6.785 1 84.94 97 SER A CA 1
ATOM 792 C C . SER A 1 97 ? 16.562 21.125 7.242 1 84.94 97 SER A C 1
ATOM 794 O O . SER A 1 97 ? 16.5 20.094 6.566 1 84.94 97 SER A O 1
ATOM 796 N N . PRO A 1 98 ? 16.016 21.266 8.438 1 86.06 98 PRO A N 1
ATOM 797 C CA . PRO A 1 98 ? 15.086 20.234 8.898 1 86.06 98 PRO A CA 1
ATOM 798 C C . PRO A 1 98 ? 13.922 20.016 7.926 1 86.06 98 PRO A C 1
ATOM 800 O O . PRO A 1 98 ? 13.602 20.891 7.133 1 86.06 98 PRO A O 1
ATOM 803 N N . SER A 1 99 ? 13.344 18.812 8.055 1 88.5 99 SER A N 1
ATOM 804 C CA . SER A 1 99 ? 12.25 18.469 7.152 1 88.5 99 SER A CA 1
ATOM 805 C C . SER A 1 99 ? 11.055 19.391 7.336 1 88.5 99 SER A C 1
ATOM 807 O O . SER A 1 99 ? 10.727 19.781 8.461 1 88.5 99 SER A O 1
ATOM 809 N N . SER A 1 100 ? 10.477 19.766 6.281 1 90.06 100 SER A N 1
ATOM 810 C CA . SER A 1 100 ? 9.289 20.625 6.277 1 90.06 100 SER A CA 1
ATOM 811 C C . SER A 1 100 ? 8.016 19.781 6.375 1 90.06 100 SER A C 1
ATOM 813 O O . SER A 1 100 ? 8.047 18.562 6.191 1 90.06 100 SER A O 1
ATOM 815 N N . GLY A 1 101 ? 6.938 20.422 6.68 1 93.69 101 GLY A N 1
ATOM 816 C CA . GLY A 1 101 ? 5.641 19.766 6.734 1 93.69 101 GLY A CA 1
ATOM 817 C C . GLY A 1 101 ? 5.297 19.016 5.457 1 93.69 101 GLY A C 1
ATOM 818 O O . GLY A 1 101 ? 4.965 17.828 5.5 1 93.69 101 GLY A O 1
ATOM 819 N N . PRO A 1 102 ? 5.461 19.656 4.359 1 95 102 PRO A N 1
ATOM 820 C CA . PRO A 1 102 ? 5.168 19 3.082 1 95 102 PRO A CA 1
ATOM 821 C C . PRO A 1 102 ? 6.07 17.797 2.816 1 95 102 PRO A C 1
ATOM 823 O O . PRO A 1 102 ? 5.621 16.797 2.26 1 95 102 PRO A O 1
ATOM 826 N N . ALA A 1 103 ? 7.281 17.922 3.176 1 95.62 103 ALA A N 1
ATOM 827 C CA . ALA A 1 103 ? 8.195 16.797 2.994 1 95.62 103 ALA A CA 1
ATOM 828 C C . ALA A 1 103 ? 7.789 15.609 3.871 1 95.62 103 ALA A C 1
ATOM 830 O O . ALA A 1 103 ? 7.883 14.453 3.449 1 95.62 103 ALA A O 1
ATOM 831 N N . GLU A 1 104 ? 7.387 15.906 5.047 1 96.81 104 GLU A N 1
ATOM 832 C CA . GLU A 1 104 ? 6.93 14.867 5.961 1 96.81 104 GLU A CA 1
ATOM 833 C C . GLU A 1 104 ? 5.664 14.188 5.438 1 96.81 104 GLU A C 1
ATOM 835 O O . GLU A 1 104 ? 5.508 12.977 5.559 1 96.81 104 GLU A O 1
ATOM 840 N N . LEU A 1 105 ? 4.855 15 4.91 1 97.25 105 LEU A N 1
ATOM 841 C CA . LEU A 1 105 ? 3.627 14.477 4.32 1 97.25 105 LEU A CA 1
ATOM 842 C C . LEU A 1 105 ? 3.936 13.523 3.17 1 97.25 105 LEU A C 1
ATOM 844 O O . LEU A 1 105 ? 3.381 12.422 3.104 1 97.25 105 LEU A O 1
ATOM 848 N N . ALA A 1 106 ? 4.785 13.922 2.305 1 97.5 106 ALA A N 1
ATOM 849 C CA . ALA A 1 106 ? 5.223 13.07 1.199 1 97.5 106 ALA A CA 1
ATOM 850 C C . ALA A 1 106 ? 5.898 11.805 1.716 1 97.5 106 ALA A C 1
ATOM 852 O O . ALA A 1 106 ? 5.691 10.719 1.17 1 97.5 106 ALA A O 1
ATOM 853 N N . GLY A 1 107 ? 6.695 11.992 2.742 1 97.62 107 GLY A N 1
ATOM 854 C CA . GLY A 1 107 ? 7.371 10.852 3.34 1 97.62 107 GLY A CA 1
ATOM 855 C C . GLY A 1 107 ? 6.414 9.828 3.92 1 97.62 107 GLY A C 1
ATOM 856 O O . GLY A 1 107 ? 6.668 8.625 3.85 1 97.62 107 GLY A O 1
ATOM 857 N N . LEU A 1 108 ? 5.359 10.312 4.508 1 97.88 108 LEU A N 1
ATOM 858 C CA . LEU A 1 108 ? 4.355 9.406 5.055 1 97.88 108 LEU A CA 1
ATOM 859 C C . LEU A 1 108 ? 3.715 8.57 3.955 1 97.88 108 LEU A C 1
ATOM 861 O O . LEU A 1 108 ? 3.635 7.348 4.07 1 97.88 108 LEU A O 1
ATOM 865 N N . ALA A 1 109 ? 3.254 9.234 2.936 1 97.62 109 ALA A N 1
ATOM 866 C CA . ALA A 1 109 ? 2.627 8.523 1.822 1 97.62 109 ALA A CA 1
ATOM 867 C C . ALA A 1 109 ? 3.592 7.523 1.195 1 97.62 109 ALA A C 1
ATOM 869 O O . ALA A 1 109 ? 3.238 6.363 0.984 1 97.62 109 ALA A O 1
ATOM 870 N N . PHE A 1 110 ? 4.805 7.973 0.959 1 98 110 PHE A N 1
ATOM 871 C CA . PHE A 1 110 ? 5.832 7.129 0.363 1 98 110 PHE A CA 1
ATOM 872 C C . PHE A 1 110 ? 6.117 5.918 1.242 1 98 110 PHE A C 1
ATOM 874 O O . PHE A 1 110 ? 6.23 4.797 0.745 1 98 110 PHE A O 1
ATOM 881 N N . GLY A 1 111 ? 6.262 6.16 2.475 1 97 111 GLY A N 1
ATOM 882 C CA . GLY A 1 111 ? 6.543 5.074 3.4 1 97 111 GLY A CA 1
ATOM 883 C C . GLY A 1 111 ? 5.43 4.047 3.471 1 97 111 GLY A C 1
ATOM 884 O O . GLY A 1 111 ? 5.691 2.848 3.566 1 97 111 GLY A O 1
ATOM 885 N N . CYS A 1 112 ? 4.199 4.469 3.475 1 96.06 112 CYS A N 1
ATOM 886 C CA . CYS A 1 112 ? 3.057 3.562 3.48 1 96.06 112 CYS A CA 1
ATOM 887 C C . CYS A 1 112 ? 3.062 2.67 2.244 1 96.06 112 CYS A C 1
ATOM 889 O O . CYS A 1 112 ? 2.908 1.453 2.352 1 96.06 112 CYS A O 1
ATOM 891 N N . LEU A 1 113 ? 3.268 3.279 1.111 1 96.62 113 LEU A N 1
ATOM 892 C CA . LEU A 1 113 ? 3.236 2.543 -0.147 1 96.62 113 LEU A CA 1
ATOM 893 C C . LEU A 1 113 ? 4.406 1.568 -0.237 1 96.62 113 LEU A C 1
ATOM 895 O O . LEU A 1 113 ? 4.223 0.403 -0.596 1 96.62 113 LEU A O 1
ATOM 899 N N . THR A 1 114 ? 5.578 2.082 0.147 1 96.5 114 THR A N 1
ATOM 900 C CA . THR A 1 114 ? 6.77 1.244 0.097 1 96.5 114 THR A CA 1
ATOM 901 C C . THR A 1 114 ? 6.664 0.093 1.094 1 96.5 114 THR A C 1
ATOM 903 O O . THR A 1 114 ? 6.988 -1.051 0.766 1 96.5 114 THR A O 1
ATOM 906 N N . GLY A 1 115 ? 6.227 0.443 2.266 1 94 115 GLY A N 1
ATOM 907 C CA . GLY A 1 115 ? 6.051 -0.592 3.273 1 94 115 GLY A CA 1
ATOM 908 C C . GLY A 1 115 ? 5.09 -1.683 2.846 1 94 115 GLY A C 1
ATOM 909 O O . GLY A 1 115 ? 5.402 -2.871 2.951 1 94 115 GLY A O 1
ATOM 910 N N . MET A 1 116 ? 3.959 -1.317 2.326 1 93.94 116 MET A N 1
ATOM 911 C CA . MET A 1 116 ? 2.961 -2.291 1.893 1 93.94 116 MET A CA 1
ATOM 912 C C . MET A 1 116 ? 3.482 -3.121 0.724 1 93.94 116 MET A C 1
ATOM 914 O O . MET A 1 116 ? 3.305 -4.34 0.696 1 93.94 116 MET A O 1
ATOM 918 N N . GLY A 1 117 ? 4.078 -2.445 -0.238 1 94.94 117 GLY A N 1
ATOM 919 C CA . GLY A 1 117 ? 4.645 -3.176 -1.36 1 94.94 117 GLY A CA 1
ATOM 920 C C . GLY A 1 117 ? 5.691 -4.195 -0.943 1 94.94 117 GLY A C 1
ATOM 921 O O . GLY A 1 117 ? 5.719 -5.312 -1.464 1 94.94 117 GLY A O 1
ATOM 922 N N . THR A 1 118 ? 6.508 -3.852 -0.036 1 96.19 118 THR A N 1
ATOM 923 C CA . THR A 1 118 ? 7.574 -4.75 0.396 1 96.19 118 THR A CA 1
ATOM 924 C C . THR A 1 118 ? 7.008 -5.918 1.194 1 96.19 118 THR A C 1
ATOM 926 O O . THR A 1 118 ? 7.508 -7.043 1.102 1 96.19 118 THR A O 1
ATOM 929 N N . VAL A 1 119 ? 5.98 -5.66 1.976 1 95.75 119 VAL A N 1
ATOM 930 C CA . VAL A 1 119 ? 5.328 -6.754 2.689 1 95.75 119 VAL A CA 1
ATOM 931 C C . VAL A 1 119 ? 4.816 -7.789 1.69 1 95.75 119 VAL A C 1
ATOM 933 O O . VAL A 1 119 ? 4.965 -8.992 1.904 1 95.75 119 VAL A O 1
ATOM 936 N N . ALA A 1 120 ? 4.188 -7.324 0.625 1 95.44 120 ALA A N 1
ATOM 937 C CA . ALA A 1 120 ? 3.699 -8.234 -0.41 1 95.44 120 ALA A CA 1
ATOM 938 C C . ALA A 1 120 ? 4.84 -9.055 -1.005 1 95.44 120 ALA A C 1
ATOM 940 O O . ALA A 1 120 ? 4.73 -10.273 -1.138 1 95.44 120 ALA A O 1
ATOM 941 N N . CYS A 1 121 ? 5.988 -8.414 -1.28 1 95.94 121 CYS A N 1
ATOM 942 C CA . CYS A 1 121 ? 7.117 -9.094 -1.906 1 95.94 121 CYS A CA 1
ATOM 943 C C . CYS A 1 121 ? 7.738 -10.109 -0.955 1 95.94 121 CYS A C 1
ATOM 945 O O . CYS A 1 121 ? 8.047 -11.234 -1.355 1 95.94 121 CYS A O 1
ATOM 947 N N . VAL A 1 122 ? 7.871 -9.688 0.271 1 96.5 122 VAL A N 1
ATOM 948 C CA . VAL A 1 122 ? 8.484 -10.57 1.259 1 96.5 122 VAL A CA 1
ATOM 949 C C . VAL A 1 122 ? 7.578 -11.773 1.503 1 96.5 122 VAL A C 1
ATOM 951 O O . VAL A 1 122 ? 8.047 -12.914 1.557 1 96.5 122 VAL A O 1
ATOM 954 N N . SER A 1 123 ? 6.301 -11.547 1.61 1 96.06 123 SER A N 1
ATOM 955 C CA . SER A 1 123 ? 5.344 -12.625 1.836 1 96.06 123 SER A CA 1
ATOM 956 C C . SER A 1 123 ? 5.348 -13.617 0.679 1 96.06 123 SER A C 1
ATOM 958 O O . SER A 1 123 ? 5.207 -14.82 0.89 1 96.06 123 SER A O 1
ATOM 960 N N . GLU A 1 124 ? 5.5 -13.125 -0.503 1 96 124 GLU A N 1
ATOM 961 C CA . GLU A 1 124 ? 5.523 -13.977 -1.688 1 96 124 GLU A CA 1
ATOM 962 C C . GLU A 1 124 ? 6.859 -14.703 -1.819 1 96 124 GLU A C 1
ATOM 964 O O . GLU A 1 124 ? 6.91 -15.844 -2.295 1 96 124 GLU A O 1
ATOM 969 N N . LEU A 1 125 ? 7.906 -14.086 -1.361 1 96.38 125 LEU A N 1
ATOM 970 C CA . LEU A 1 125 ? 9.266 -14.586 -1.537 1 96.38 125 LEU A CA 1
ATOM 971 C C . LEU A 1 125 ? 9.547 -15.742 -0.583 1 96.38 125 LEU A C 1
ATOM 973 O O . LEU A 1 125 ? 10.172 -16.734 -0.968 1 96.38 125 LEU A O 1
ATOM 977 N N . ILE A 1 126 ? 9.055 -15.695 0.566 1 96.31 126 ILE A N 1
ATOM 978 C CA . ILE A 1 126 ? 9.398 -16.609 1.649 1 96.31 126 ILE A CA 1
ATOM 979 C C . ILE A 1 126 ? 9.031 -18.047 1.255 1 96.31 126 ILE A C 1
ATOM 981 O O . ILE A 1 126 ? 9.852 -18.953 1.385 1 96.31 126 ILE A O 1
ATOM 985 N N . PRO A 1 127 ? 7.887 -18.281 0.691 1 95.5 127 PRO A N 1
ATOM 986 C CA . PRO A 1 127 ? 7.512 -19.672 0.388 1 95.5 127 PRO A CA 1
ATOM 987 C C . PRO A 1 127 ? 8.031 -20.141 -0.97 1 95.5 127 PRO A C 1
ATOM 989 O O . PRO A 1 127 ? 7.84 -21.297 -1.342 1 95.5 127 PRO A O 1
ATOM 992 N N . MET A 1 128 ? 8.734 -19.312 -1.7 1 94.94 128 MET A N 1
ATOM 993 C CA . MET A 1 128 ? 9.203 -19.703 -3.025 1 94.94 128 MET A CA 1
ATOM 994 C C . MET A 1 128 ? 10.156 -20.891 -2.936 1 94.94 128 MET A C 1
ATOM 996 O O . MET A 1 128 ? 10.992 -20.953 -2.029 1 94.94 128 MET A O 1
ATOM 1000 N N . GLY A 1 129 ? 10.055 -21.781 -3.904 1 94.19 129 GLY A N 1
ATOM 1001 C CA . GLY A 1 129 ? 10.906 -22.953 -3.959 1 94.19 129 GLY A CA 1
ATOM 1002 C C . GLY A 1 129 ? 12.141 -22.766 -4.816 1 94.19 129 GLY A C 1
ATOM 1003 O O . GLY A 1 129 ? 12.336 -21.688 -5.402 1 94.19 129 GLY A O 1
ATOM 1004 N N . PRO A 1 130 ? 12.953 -23.75 -4.82 1 94.5 130 PRO A N 1
ATOM 1005 C CA . PRO A 1 130 ? 14.227 -23.688 -5.539 1 94.5 130 PRO A CA 1
ATOM 1006 C C . PRO A 1 130 ? 14.047 -23.484 -7.043 1 94.5 130 PRO A C 1
ATOM 1008 O O . PRO A 1 130 ? 14.977 -23.047 -7.73 1 94.5 130 PRO A O 1
ATOM 1011 N N . GLU A 1 131 ? 12.922 -23.734 -7.578 1 94.38 131 GLU A N 1
ATOM 1012 C CA . GLU A 1 131 ? 12.656 -23.531 -9 1 94.38 131 GLU A CA 1
ATOM 1013 C C . GLU A 1 131 ? 12.648 -22.047 -9.359 1 94.38 131 GLU A C 1
ATOM 1015 O O . GLU A 1 131 ? 12.93 -21.688 -10.5 1 94.38 131 GLU A O 1
ATOM 1020 N N . LEU A 1 132 ? 12.43 -21.281 -8.375 1 94.62 132 LEU A N 1
ATOM 1021 C CA . LEU A 1 132 ? 12.328 -19.844 -8.625 1 94.62 132 LEU A CA 1
ATOM 1022 C C . LEU A 1 132 ? 13.547 -19.109 -8.086 1 94.62 132 LEU A C 1
ATOM 1024 O O . LEU A 1 132 ? 14.008 -18.141 -8.695 1 94.62 132 LEU A O 1
ATOM 1028 N N . VAL A 1 133 ? 14.016 -19.547 -6.949 1 96.12 133 VAL A N 1
ATOM 1029 C CA . VAL A 1 133 ? 15.141 -18.875 -6.309 1 96.12 133 VAL A CA 1
ATOM 1030 C C . VAL A 1 133 ? 15.883 -19.844 -5.395 1 96.12 133 VAL A C 1
ATOM 1032 O O . VAL A 1 133 ? 15.258 -20.609 -4.645 1 96.12 133 VAL A O 1
ATOM 1035 N N . SER A 1 134 ? 17.234 -19.844 -5.523 1 96.19 134 SER A N 1
ATOM 1036 C CA . SER A 1 134 ? 18.031 -20.688 -4.625 1 96.19 134 SER A CA 1
ATOM 1037 C C . SER A 1 134 ? 17.891 -20.219 -3.18 1 96.19 134 SER A C 1
ATOM 1039 O O . SER A 1 134 ? 17.594 -19.062 -2.92 1 96.19 134 SER A O 1
ATOM 1041 N N . GLU A 1 135 ? 18.109 -21.109 -2.273 1 96.06 135 GLU A N 1
ATOM 1042 C CA . GLU A 1 135 ? 18 -20.781 -0.854 1 96.06 135 GLU A CA 1
ATOM 1043 C C . GLU A 1 135 ? 18.969 -19.672 -0.462 1 96.06 135 GLU A C 1
ATOM 1045 O O . GLU A 1 135 ? 18.625 -18.812 0.341 1 96.06 135 GLU A O 1
ATOM 1050 N N . GLU A 1 136 ? 20.125 -19.781 -0.984 1 95.5 136 GLU A N 1
ATOM 1051 C CA . GLU A 1 136 ? 21.125 -18.766 -0.693 1 95.5 136 GLU A CA 1
ATOM 1052 C C . GLU A 1 136 ? 20.672 -17.391 -1.201 1 95.5 136 GLU A C 1
ATOM 1054 O O . GLU A 1 136 ? 20.719 -16.406 -0.461 1 95.5 136 GLU A O 1
ATOM 1059 N N . HIS A 1 137 ? 20.25 -17.344 -2.385 1 95.81 137 HIS A N 1
ATOM 1060 C CA . HIS A 1 137 ? 19.781 -16.094 -2.969 1 95.81 137 HIS A CA 1
ATOM 1061 C C . HIS A 1 137 ? 18.547 -15.578 -2.221 1 95.81 137 HIS A C 1
ATOM 1063 O O . HIS A 1 137 ? 18.422 -14.375 -1.984 1 95.81 137 HIS A O 1
ATOM 1069 N N . LYS A 1 138 ? 17.688 -16.469 -1.909 1 96.94 138 LYS A N 1
ATOM 1070 C CA . LYS A 1 138 ? 16.469 -16.094 -1.181 1 96.94 138 LYS A CA 1
ATOM 1071 C C . LYS A 1 138 ? 16.812 -15.406 0.138 1 96.94 138 LYS A C 1
ATOM 1073 O O . LYS A 1 138 ? 16.266 -14.359 0.463 1 96.94 138 LYS A O 1
ATOM 1078 N N . THR A 1 139 ? 17.734 -16.016 0.87 1 96.31 139 THR A N 1
ATOM 1079 C CA . THR A 1 139 ? 18.141 -15.477 2.156 1 96.31 139 THR A CA 1
ATOM 1080 C C . THR A 1 139 ? 18.781 -14.102 1.979 1 96.31 139 THR A C 1
ATOM 1082 O O . THR A 1 139 ? 18.453 -13.156 2.705 1 96.31 139 THR A O 1
ATOM 1085 N N . ASN A 1 140 ? 19.625 -13.984 1.014 1 95.81 140 ASN A N 1
ATOM 1086 C CA . ASN A 1 140 ? 20.297 -12.711 0.748 1 95.81 140 ASN A CA 1
ATOM 1087 C C . ASN A 1 140 ? 19.297 -11.641 0.316 1 95.81 140 ASN A C 1
ATOM 1089 O O . ASN A 1 140 ? 19.406 -10.484 0.719 1 95.81 140 ASN A O 1
ATOM 1093 N N . LEU A 1 141 ? 18.391 -12.031 -0.474 1 96.31 141 LEU A N 1
ATOM 1094 C CA . LEU A 1 141 ? 17.375 -11.094 -0.93 1 96.31 141 LEU A CA 1
ATOM 1095 C C . LEU A 1 141 ? 16.5 -10.633 0.232 1 96.31 141 LEU A C 1
ATOM 1097 O O . LEU A 1 141 ? 16.25 -9.438 0.396 1 96.31 141 LEU A O 1
ATOM 1101 N N . LEU A 1 142 ? 16.047 -11.609 1.016 1 96.25 142 LEU A N 1
ATOM 1102 C CA . LEU A 1 142 ? 15.164 -11.312 2.129 1 96.25 142 LEU A CA 1
ATOM 1103 C C . LEU A 1 142 ? 15.812 -10.336 3.107 1 96.25 142 LEU A C 1
ATOM 1105 O O . LEU A 1 142 ? 15.273 -9.266 3.373 1 96.25 142 LEU A O 1
ATOM 1109 N N . TYR A 1 143 ? 17.016 -10.609 3.514 1 95 143 TYR A N 1
ATOM 1110 C CA . TYR A 1 143 ? 17.641 -9.852 4.586 1 95 143 TYR A CA 1
ATOM 1111 C C . TYR A 1 143 ? 18.422 -8.664 4.031 1 95 143 TYR A C 1
ATOM 1113 O O . TYR A 1 143 ? 18.562 -7.633 4.695 1 95 143 TYR A O 1
ATOM 1121 N N . GLY A 1 144 ? 18.922 -8.805 2.863 1 93.12 144 GLY A N 1
ATOM 1122 C CA . GLY A 1 144 ? 19.812 -7.789 2.328 1 93.12 144 GLY A CA 1
ATOM 1123 C C . GLY A 1 144 ? 19.109 -6.777 1.442 1 93.12 144 GLY A C 1
ATOM 1124 O O . GLY A 1 144 ? 19.562 -5.637 1.318 1 93.12 144 GLY A O 1
ATOM 1125 N N . THR A 1 145 ? 18.109 -7.207 0.858 1 93.25 145 THR A N 1
ATOM 1126 C CA . THR A 1 145 ? 17.484 -6.336 -0.131 1 93.25 145 THR A CA 1
ATOM 1127 C C . THR A 1 145 ? 16.094 -5.91 0.331 1 93.25 145 THR A C 1
ATOM 1129 O O . THR A 1 145 ? 15.82 -4.719 0.49 1 93.25 145 THR A O 1
ATOM 1132 N N . TYR A 1 146 ? 15.219 -6.82 0.706 1 95.56 146 TYR A N 1
ATOM 1133 C CA . TYR A 1 146 ? 13.805 -6.496 0.899 1 95.56 146 TYR A CA 1
ATOM 1134 C C . TYR A 1 146 ? 13.555 -5.992 2.314 1 95.56 146 TYR A C 1
ATOM 1136 O O . TYR A 1 146 ? 12.812 -5.027 2.514 1 95.56 146 TYR A O 1
ATOM 1144 N N . LEU A 1 147 ? 14.188 -6.547 3.27 1 95 147 LEU A N 1
ATOM 1145 C CA . LEU A 1 147 ? 13.883 -6.207 4.656 1 95 147 LEU A CA 1
ATOM 1146 C C . LEU A 1 147 ? 14.266 -4.762 4.961 1 95 147 LEU A C 1
ATOM 1148 O O . LEU A 1 147 ? 13.539 -4.055 5.656 1 95 147 LEU A O 1
ATOM 1152 N N . PRO A 1 148 ? 15.438 -4.273 4.465 1 95 148 PRO A N 1
ATOM 1153 C CA . PRO A 1 148 ? 15.742 -2.859 4.691 1 95 148 PRO A CA 1
ATOM 1154 C C . PRO A 1 148 ? 14.68 -1.924 4.121 1 95 148 PRO A C 1
ATOM 1156 O O . PRO A 1 148 ? 14.375 -0.891 4.723 1 95 148 PRO A O 1
ATOM 1159 N N . PHE A 1 149 ? 14.086 -2.279 3.045 1 94.69 149 PHE A N 1
ATOM 1160 C CA . PHE A 1 149 ? 13.078 -1.45 2.398 1 94.69 149 PHE A CA 1
ATOM 1161 C C . PHE A 1 149 ? 11.719 -1.623 3.07 1 94.69 149 PHE A C 1
ATOM 1163 O O . PHE A 1 149 ? 10.781 -0.886 2.777 1 94.69 149 PHE A O 1
ATOM 1170 N N . LEU A 1 150 ? 11.664 -2.576 3.906 1 95.19 150 LEU A N 1
ATOM 1171 C CA . LEU A 1 150 ? 10.469 -2.738 4.723 1 95.19 150 LEU A CA 1
ATOM 1172 C C . LEU A 1 150 ? 10.594 -1.974 6.035 1 95.19 150 LEU A C 1
ATOM 1174 O O . LEU A 1 150 ? 9.711 -1.192 6.395 1 95.19 150 LEU A O 1
ATOM 1178 N N . ILE A 1 151 ? 11.742 -2.139 6.688 1 96 151 ILE A N 1
ATOM 1179 C CA . ILE A 1 151 ? 11.945 -1.618 8.039 1 96 151 ILE A CA 1
ATOM 1180 C C . ILE A 1 151 ? 12.133 -0.103 7.984 1 96 151 ILE A C 1
ATOM 1182 O O . ILE A 1 151 ? 11.438 0.639 8.688 1 96 151 ILE A O 1
ATOM 1186 N N . ILE A 1 152 ? 12.977 0.382 7.129 1 95.88 152 ILE A N 1
ATOM 1187 C CA . ILE A 1 152 ? 13.344 1.793 7.148 1 95.88 152 ILE A CA 1
ATOM 1188 C C . ILE A 1 152 ? 12.172 2.639 6.66 1 95.88 152 ILE A C 1
ATOM 1190 O O . ILE A 1 152 ? 11.734 3.564 7.352 1 95.88 152 ILE A O 1
ATOM 1194 N N . PRO A 1 153 ? 11.578 2.312 5.516 1 95.62 153 PRO A N 1
ATOM 1195 C CA . PRO A 1 153 ? 10.398 3.086 5.121 1 95.62 153 PRO A CA 1
ATOM 1196 C C . PRO A 1 153 ? 9.227 2.916 6.094 1 95.62 153 PRO A C 1
ATOM 1198 O O . PRO A 1 153 ? 8.445 3.848 6.289 1 95.62 153 PRO A O 1
ATOM 1201 N N . GLY A 1 154 ? 9.086 1.75 6.68 1 95.38 154 GLY A N 1
ATOM 1202 C CA . GLY A 1 154 ? 8.078 1.569 7.711 1 95.38 154 GLY A CA 1
ATOM 1203 C C . GLY A 1 154 ? 8.281 2.475 8.914 1 95.38 154 GLY A C 1
ATOM 1204 O O . GLY A 1 154 ? 7.34 3.129 9.367 1 95.38 154 GLY A O 1
ATOM 1205 N N . VAL A 1 155 ? 9.484 2.498 9.383 1 96.38 155 VAL A N 1
ATOM 1206 C CA . VAL A 1 155 ? 9.836 3.367 10.5 1 96.38 155 VAL A CA 1
ATOM 1207 C C . VAL A 1 155 ? 9.648 4.828 10.102 1 96.38 155 VAL A C 1
ATOM 1209 O O . VAL A 1 155 ? 9.172 5.645 10.891 1 96.38 155 VAL A O 1
ATOM 1212 N N . MET A 1 156 ? 10.016 5.121 8.875 1 96.94 156 MET A N 1
ATOM 1213 C CA . MET A 1 156 ? 9.852 6.484 8.375 1 96.94 156 MET A CA 1
ATOM 1214 C C . MET A 1 156 ? 8.383 6.887 8.359 1 96.94 156 MET A C 1
ATOM 1216 O O . MET A 1 156 ? 8.031 8.016 8.727 1 96.94 156 MET A O 1
ATOM 1220 N N . ALA A 1 157 ? 7.527 5.992 7.918 1 96.94 157 ALA A N 1
ATOM 1221 C CA . ALA A 1 157 ? 6.098 6.289 7.883 1 96.94 157 ALA A CA 1
ATOM 1222 C C . ALA A 1 157 ? 5.57 6.625 9.273 1 96.94 157 ALA A C 1
ATOM 1224 O O . ALA A 1 157 ? 4.832 7.598 9.445 1 96.94 157 ALA A O 1
ATOM 1225 N N . VAL A 1 158 ? 5.996 5.902 10.258 1 96.75 158 VAL A N 1
ATOM 1226 C CA . VAL A 1 158 ? 5.555 6.125 11.625 1 96.75 158 VAL A CA 1
ATOM 1227 C C . VAL A 1 158 ? 6.133 7.438 12.148 1 96.75 158 VAL A C 1
ATOM 1229 O O . VAL A 1 158 ? 5.426 8.227 12.789 1 96.75 158 VAL A O 1
ATOM 1232 N N . ASP A 1 159 ? 7.383 7.621 11.875 1 97.25 159 ASP A N 1
ATOM 1233 C CA . ASP A 1 159 ? 8.055 8.852 12.289 1 97.25 159 ASP A CA 1
ATOM 1234 C C . ASP A 1 159 ? 7.367 10.078 11.695 1 97.25 159 ASP A C 1
ATOM 1236 O O . ASP A 1 159 ? 7.031 11.016 12.422 1 97.25 159 ASP A O 1
ATOM 1240 N N . MET A 1 160 ? 7.172 10.07 10.422 1 97.25 160 MET A N 1
ATOM 1241 C CA . MET A 1 160 ? 6.527 11.195 9.75 1 97.25 160 MET A CA 1
ATOM 1242 C C . MET A 1 160 ? 5.102 11.383 10.258 1 97.25 160 MET A C 1
ATOM 1244 O O . MET A 1 160 ? 4.637 12.516 10.406 1 97.25 160 MET A O 1
ATOM 1248 N N . TYR A 1 161 ? 4.438 10.266 10.461 1 97.25 161 TYR A N 1
ATOM 1249 C CA . TYR A 1 161 ? 3.086 10.344 11.008 1 97.25 161 TYR A CA 1
ATOM 1250 C C . TYR A 1 161 ? 3.08 11.07 12.352 1 97.25 161 TYR A C 1
ATOM 1252 O O . TYR A 1 161 ? 2.242 11.938 12.586 1 97.25 161 TYR A O 1
ATOM 1260 N N . THR A 1 162 ? 3.979 10.734 13.227 1 96.5 162 THR A N 1
ATOM 1261 C CA . THR A 1 162 ? 4.043 11.305 14.562 1 96.5 162 THR A CA 1
ATOM 1262 C C . THR A 1 162 ? 4.402 12.789 14.5 1 96.5 162 THR A C 1
ATOM 1264 O O . THR A 1 162 ? 3.846 13.602 15.242 1 96.5 162 THR A O 1
ATOM 1267 N N . ARG A 1 163 ? 5.32 13.133 13.648 1 94.62 163 ARG A N 1
ATOM 1268 C CA . ARG A 1 163 ? 5.676 14.531 13.469 1 94.62 163 ARG A CA 1
ATOM 1269 C C . ARG A 1 163 ? 4.477 15.344 12.984 1 94.62 163 ARG A C 1
ATOM 1271 O O . ARG A 1 163 ? 4.203 16.422 13.508 1 94.62 163 ARG A O 1
ATOM 1278 N N . LEU A 1 164 ? 3.834 14.797 12.055 1 95.94 164 LEU A N 1
ATOM 1279 C CA . LEU A 1 164 ? 2.682 15.477 11.477 1 95.94 164 LEU A CA 1
ATOM 1280 C C . LEU A 1 164 ? 1.549 15.586 12.492 1 95.94 164 LEU A C 1
ATOM 1282 O O . LEU A 1 164 ? 0.823 16.578 12.516 1 95.94 164 LEU A O 1
ATOM 1286 N N . LEU A 1 165 ? 1.405 14.531 13.242 1 95.19 165 LEU A N 1
ATOM 1287 C CA . LEU A 1 165 ? 0.375 14.547 14.273 1 95.19 165 LEU A CA 1
ATOM 1288 C C . LEU A 1 165 ? 0.585 15.711 15.234 1 95.19 165 LEU A C 1
ATOM 1290 O O . LEU A 1 165 ? -0.373 16.391 15.617 1 95.19 165 LEU A O 1
ATOM 1294 N N . ARG A 1 166 ? 1.765 15.992 15.562 1 92.75 166 ARG A N 1
ATOM 1295 C CA . ARG A 1 166 ? 2.086 17.109 16.438 1 92.75 166 ARG A CA 1
ATOM 1296 C C . ARG A 1 166 ? 1.765 18.438 15.773 1 92.75 166 ARG A C 1
ATOM 1298 O O . ARG A 1 166 ? 1.265 19.359 16.422 1 92.75 166 ARG A O 1
ATOM 1305 N N . ARG A 1 167 ? 1.989 18.5 14.523 1 90.06 167 ARG A N 1
ATOM 1306 C CA . ARG A 1 167 ? 1.754 19.734 13.781 1 90.06 167 ARG A CA 1
ATOM 1307 C C . ARG A 1 167 ? 0.263 20.031 13.68 1 90.06 167 ARG A C 1
ATOM 1309 O O . ARG A 1 167 ? -0.149 21.188 13.766 1 90.06 167 ARG A O 1
ATOM 1316 N N . VAL A 1 168 ? -0.454 19.062 13.5 1 91.56 168 VAL A N 1
ATOM 1317 C CA . VAL A 1 168 ? -1.843 19.297 13.125 1 91.56 168 VAL A CA 1
ATOM 1318 C C . VAL A 1 168 ? -2.729 19.25 14.367 1 91.56 168 VAL A C 1
ATOM 1320 O O . VAL A 1 168 ? -3.904 19.625 14.312 1 91.56 168 VAL A O 1
ATOM 1323 N N . SER A 1 169 ? -2.334 18.688 15.445 1 86.62 169 SER A N 1
ATOM 1324 C CA . SER A 1 169 ? -3.086 18.688 16.688 1 86.62 169 SER A CA 1
ATOM 1325 C C . SER A 1 169 ? -3.006 20.047 17.375 1 86.62 169 SER A C 1
ATOM 1327 O O . SER A 1 169 ? -3.865 20.391 18.203 1 86.62 169 SER A O 1
ATOM 1329 N N . THR A 1 170 ? -2.037 20.766 17.297 1 68.25 170 THR A N 1
ATOM 1330 C CA . THR A 1 170 ? -1.873 22.078 17.922 1 68.25 170 THR A CA 1
ATOM 1331 C C . THR A 1 170 ? -2.84 23.094 17.328 1 68.25 170 THR A C 1
ATOM 1333 O O . THR A 1 170 ? -3.225 24.047 17.984 1 68.25 170 THR A O 1
ATOM 1336 N N . ASP A 1 171 ? -3.281 22.938 16.188 1 55.88 171 ASP A N 1
ATOM 1337 C CA . ASP A 1 171 ? -4.219 23.891 15.609 1 55.88 171 ASP A CA 1
ATOM 1338 C C . ASP A 1 171 ? -5.562 23.859 16.344 1 55.88 171 ASP A C 1
ATOM 1340 O O . ASP A 1 171 ? -6.281 24.859 16.375 1 55.88 171 ASP A O 1
ATOM 1344 N N . THR A 1 172 ? -6.023 22.781 16.875 1 51.41 172 THR A N 1
ATOM 1345 C CA . THR A 1 172 ? -7.309 22.703 17.562 1 51.41 172 THR A CA 1
ATOM 1346 C C . THR A 1 172 ? -7.258 23.453 18.891 1 51.41 172 THR A C 1
ATOM 1348 O O . THR A 1 172 ? -8.25 24.062 19.312 1 51.41 172 THR A O 1
ATOM 1351 N N . LYS A 1 173 ? -6.188 23.594 19.609 1 49.94 173 LYS A N 1
ATOM 1352 C CA . LYS A 1 173 ? -6.23 24.266 20.906 1 49.94 173 LYS A CA 1
ATOM 1353 C C . LYS A 1 173 ? -6.41 25.781 20.734 1 49.94 173 LYS A C 1
ATOM 1355 O O . LYS A 1 173 ? -7.012 26.438 21.578 1 49.94 173 LYS A O 1
ATOM 1360 N N . ALA A 1 174 ? -5.898 26.422 19.75 1 47.72 174 ALA A N 1
ATOM 1361 C CA . ALA A 1 174 ? -5.949 27.875 19.844 1 47.72 174 ALA A CA 1
ATOM 1362 C C . ALA A 1 174 ? -7.379 28.391 19.688 1 47.72 174 ALA A C 1
ATOM 1364 O O . ALA A 1 174 ? -7.684 29.531 20.047 1 47.72 174 ALA A O 1
ATOM 1365 N N . LYS A 1 175 ? -8.289 27.641 19.125 1 46.59 175 LYS A N 1
ATOM 1366 C CA . LYS A 1 175 ? -9.57 28.328 18.984 1 46.59 175 LYS A CA 1
ATOM 1367 C C . LYS A 1 175 ? -10.336 28.344 20.297 1 46.59 175 LYS A C 1
ATOM 1369 O O . LYS A 1 175 ? -11.414 28.938 20.391 1 46.59 175 LYS A O 1
ATOM 1374 N N . THR A 1 176 ? -10.055 27.516 21.234 1 39.16 176 THR A N 1
ATOM 1375 C CA . THR A 1 176 ? -10.883 27.594 22.422 1 39.16 176 THR A CA 1
ATOM 1376 C C . THR A 1 176 ? -10.406 28.734 23.328 1 39.16 176 THR A C 1
ATOM 1378 O O . THR A 1 176 ? -10.977 28.969 24.406 1 39.16 176 THR A O 1
ATOM 1381 N N . GLN A 1 177 ? -9.234 29.312 23.016 1 33.19 177 GLN A N 1
ATOM 1382 C CA . GLN A 1 177 ? -9.062 30.469 23.906 1 33.19 177 GLN A CA 1
ATOM 1383 C C . GLN A 1 177 ? -9.742 31.703 23.328 1 33.19 177 GLN A C 1
ATOM 1385 O O . GLN A 1 177 ? -9.719 31.922 22.125 1 33.19 177 GLN A O 1
ATOM 1390 N N . MET B 1 1 ? -21.109 26.344 13.023 1 48.59 1 MET B N 1
ATOM 1391 C CA . MET B 1 1 ? -20.203 25.219 12.969 1 48.59 1 MET B CA 1
ATOM 1392 C C . MET B 1 1 ? -19.953 24.781 11.523 1 48.59 1 MET B C 1
ATOM 1394 O O . MET B 1 1 ? -20.875 24.797 10.703 1 48.59 1 MET B O 1
ATOM 1398 N N . ALA B 1 2 ? -18.812 24.953 11.055 1 61.84 2 ALA B N 1
ATOM 1399 C CA . ALA B 1 2 ? -18.594 24.656 9.641 1 61.84 2 ALA B CA 1
ATOM 1400 C C . ALA B 1 2 ? -19.188 23.312 9.25 1 61.84 2 ALA B C 1
ATOM 1402 O O . ALA B 1 2 ? -19.047 22.328 9.984 1 61.84 2 ALA B O 1
ATOM 1403 N N . GLN B 1 3 ? -20.047 23.359 8.391 1 79.25 3 GLN B N 1
ATOM 1404 C CA . GLN B 1 3 ? -20.781 22.188 7.926 1 79.25 3 GLN B CA 1
ATOM 1405 C C . GLN B 1 3 ? -19.844 21.156 7.316 1 79.25 3 GLN B C 1
ATOM 1407 O O . GLN B 1 3 ? -18.969 21.5 6.527 1 79.25 3 GLN B O 1
ATOM 1412 N N . LYS B 1 4 ? -19.891 19.891 7.777 1 85.94 4 LYS B N 1
ATOM 1413 C CA . LYS B 1 4 ? -19.141 18.75 7.266 1 85.94 4 LYS B CA 1
ATOM 1414 C C . LYS B 1 4 ? -19.453 18.516 5.789 1 85.94 4 LYS B C 1
ATOM 1416 O O . LYS B 1 4 ? -20.609 18.391 5.402 1 85.94 4 LYS B O 1
ATOM 1421 N N . PRO B 1 5 ? -18.469 18.547 4.969 1 87.62 5 PRO B N 1
ATOM 1422 C CA . PRO B 1 5 ? -18.672 18.312 3.537 1 87.62 5 PRO B CA 1
ATOM 1423 C C . PRO B 1 5 ? -19.266 16.938 3.25 1 87.62 5 PRO B C 1
ATOM 1425 O O . PRO B 1 5 ? -19 15.969 3.971 1 87.62 5 PRO B O 1
ATOM 1428 N N . ILE B 1 6 ? -20.078 16.844 2.227 1 89.19 6 ILE B N 1
ATOM 1429 C CA . ILE B 1 6 ? -20.75 15.625 1.808 1 89.19 6 ILE B CA 1
ATOM 1430 C C . ILE B 1 6 ? -19.719 14.531 1.547 1 89.19 6 ILE B C 1
ATOM 1432 O O . ILE B 1 6 ? -19.969 13.352 1.81 1 89.19 6 ILE B O 1
ATOM 1436 N N . ARG B 1 7 ? -18.578 14.891 1.047 1 92.31 7 ARG B N 1
ATOM 1437 C CA . ARG B 1 7 ? -17.531 13.922 0.74 1 92.31 7 ARG B CA 1
ATOM 1438 C C . ARG B 1 7 ? -17.125 13.141 1.986 1 92.31 7 ARG B C 1
ATOM 1440 O O . ARG B 1 7 ? -16.828 11.953 1.911 1 92.31 7 ARG B O 1
ATOM 1447 N N . ASP B 1 8 ? -17.109 13.789 3.105 1 94.31 8 ASP B N 1
ATOM 1448 C CA . ASP B 1 8 ? -16.703 13.125 4.34 1 94.31 8 ASP B CA 1
ATOM 1449 C C . ASP B 1 8 ? -17.703 12.047 4.734 1 94.31 8 ASP B C 1
ATOM 1451 O O . ASP B 1 8 ? -17.344 11.039 5.348 1 94.31 8 ASP B O 1
ATOM 1455 N N . TRP B 1 9 ? -18.969 12.258 4.332 1 93.5 9 TRP B N 1
ATOM 1456 C CA . TRP B 1 9 ? -19.969 11.234 4.582 1 93.5 9 TRP B CA 1
ATOM 1457 C C . TRP B 1 9 ? -19.75 10.023 3.678 1 93.5 9 TRP B C 1
ATOM 1459 O O . TRP B 1 9 ? -19.969 8.883 4.09 1 93.5 9 TRP B O 1
ATOM 1469 N N . VAL B 1 10 ? -19.359 10.273 2.479 1 95 10 VAL B N 1
ATOM 1470 C CA . VAL B 1 10 ? -19.062 9.195 1.541 1 95 10 VAL B CA 1
ATOM 1471 C C . VAL B 1 10 ? -17.859 8.391 2.041 1 95 10 VAL B C 1
ATOM 1473 O O . VAL B 1 10 ? -17.891 7.156 2.023 1 95 10 VAL B O 1
ATOM 1476 N N . TYR B 1 11 ? -16.797 9.141 2.51 1 96.69 11 TYR B N 1
ATOM 1477 C CA . TYR B 1 11 ? -15.648 8.461 3.09 1 96.69 11 TYR B CA 1
ATOM 1478 C C . TYR B 1 11 ? -16.062 7.578 4.258 1 96.69 11 TYR B C 1
ATOM 1480 O O . TYR B 1 11 ? -15.641 6.426 4.359 1 96.69 11 TYR B O 1
ATOM 1488 N N . LEU B 1 12 ? -16.922 8.141 5.09 1 96.06 12 LEU B N 1
ATOM 1489 C CA . LEU B 1 12 ? -17.391 7.402 6.258 1 96.06 12 LEU B CA 1
ATOM 1490 C C . LEU B 1 12 ? -18.109 6.129 5.84 1 96.06 12 LEU B C 1
ATOM 1492 O O . LEU B 1 12 ? -17.875 5.059 6.406 1 96.06 12 LEU B O 1
ATOM 1496 N N . ALA B 1 13 ? -18.938 6.211 4.855 1 96.06 13 ALA B N 1
ATOM 1497 C CA . ALA B 1 13 ? -19.719 5.062 4.402 1 96.06 13 ALA B CA 1
ATOM 1498 C C . ALA B 1 13 ? -18.812 3.963 3.859 1 96.06 13 ALA B C 1
ATOM 1500 O O . ALA B 1 13 ? -18.938 2.797 4.238 1 96.06 13 ALA B O 1
ATOM 1501 N N . ILE B 1 14 ? -17.922 4.312 3.02 1 96.12 14 ILE B N 1
ATOM 1502 C CA . ILE B 1 14 ? -17.078 3.328 2.352 1 96.12 14 ILE B CA 1
ATOM 1503 C C . ILE B 1 14 ? -16.141 2.688 3.365 1 96.12 14 ILE B C 1
ATOM 1505 O O . ILE B 1 14 ? -15.891 1.479 3.318 1 96.12 14 ILE B O 1
ATOM 1509 N N . ILE B 1 15 ? -15.578 3.463 4.285 1 97.31 15 ILE B N 1
ATOM 1510 C CA . ILE B 1 15 ? -14.648 2.938 5.285 1 97.31 15 ILE B CA 1
ATOM 1511 C C . ILE B 1 15 ? -15.406 2.033 6.258 1 97.31 15 ILE B C 1
ATOM 1513 O O . ILE B 1 15 ? -14.867 1.024 6.719 1 97.31 15 ILE B O 1
ATOM 1517 N N . SER B 1 16 ? -16.641 2.387 6.539 1 97.06 16 SER B N 1
ATOM 1518 C CA . SER B 1 16 ? -17.453 1.541 7.41 1 97.06 16 SER B CA 1
ATOM 1519 C C . SER B 1 16 ? -17.719 0.185 6.766 1 97.06 16 SER B C 1
ATOM 1521 O O . SER B 1 16 ? -17.656 -0.849 7.434 1 97.06 16 SER B O 1
ATOM 1523 N N . VAL B 1 17 ? -18.047 0.212 5.512 1 94.88 17 VAL B N 1
ATOM 1524 C CA . VAL B 1 17 ? -18.281 -1.03 4.781 1 94.88 17 VAL B CA 1
ATOM 1525 C C . VAL B 1 17 ? -17 -1.861 4.758 1 94.88 17 VAL B C 1
ATOM 1527 O O . VAL B 1 17 ? -17.031 -3.076 4.965 1 94.88 17 VAL B O 1
ATOM 1530 N N . GLN B 1 18 ? -15.875 -1.204 4.469 1 96 18 GLN B N 1
ATOM 1531 C CA . GLN B 1 18 ? -14.602 -1.915 4.453 1 96 18 GLN B CA 1
ATOM 1532 C C . GLN B 1 18 ? -14.281 -2.502 5.824 1 96 18 GLN B C 1
ATOM 1534 O O . GLN B 1 18 ? -13.805 -3.635 5.926 1 96 18 GLN B O 1
ATOM 1539 N N . LEU B 1 19 ? -14.508 -1.691 6.828 1 96.44 19 LEU B N 1
ATOM 1540 C CA . LEU B 1 19 ? -14.258 -2.152 8.188 1 96.44 19 LEU B CA 1
ATOM 1541 C C . LEU B 1 19 ? -15.086 -3.395 8.5 1 96.44 19 LEU B C 1
ATOM 1543 O O . LEU B 1 19 ? -14.562 -4.379 9.031 1 96.44 19 LEU B O 1
ATOM 1547 N N . PHE B 1 20 ? -16.297 -3.332 8.148 1 93.69 20 PHE B N 1
ATOM 1548 C CA . PHE B 1 20 ? -17.172 -4.484 8.336 1 93.69 20 PHE B CA 1
ATOM 1549 C C . PHE B 1 20 ? -16.656 -5.688 7.555 1 93.69 20 PHE B C 1
ATOM 1551 O O . PHE B 1 20 ? -16.594 -6.797 8.086 1 93.69 20 PHE B O 1
ATOM 1558 N N . GLY B 1 21 ? -16.281 -5.508 6.328 1 93.19 21 GLY B N 1
ATOM 1559 C CA . GLY B 1 21 ? -15.75 -6.57 5.488 1 93.19 21 GLY B CA 1
ATOM 1560 C C . GLY B 1 21 ? -14.469 -7.172 6.031 1 93.19 21 GLY B C 1
ATOM 1561 O O . GLY B 1 21 ? -14.219 -8.367 5.859 1 93.19 21 GLY B O 1
ATOM 1562 N N . MET B 1 22 ? -13.68 -6.332 6.691 1 94.5 22 MET B N 1
ATOM 1563 C CA . MET B 1 22 ? -12.445 -6.832 7.289 1 94.5 22 MET B CA 1
ATOM 1564 C C . MET B 1 22 ? -12.742 -7.906 8.328 1 94.5 22 MET B C 1
ATOM 1566 O O . MET B 1 22 ? -12.133 -8.977 8.312 1 94.5 22 MET B O 1
ATOM 1570 N N . PHE B 1 23 ? -13.68 -7.707 9.133 1 91.56 23 PHE B N 1
ATOM 1571 C CA . PHE B 1 23 ? -13.977 -8.625 10.227 1 91.56 23 PHE B CA 1
ATOM 1572 C C . PHE B 1 23 ? -14.719 -9.859 9.719 1 91.56 23 PHE B C 1
ATOM 1574 O O . PHE B 1 23 ? -14.5 -10.969 10.211 1 91.56 23 PHE B O 1
ATOM 1581 N N . VAL B 1 24 ? -15.477 -9.719 8.672 1 88.88 24 VAL B N 1
ATOM 1582 C CA . VAL B 1 24 ? -16.359 -10.797 8.227 1 88.88 24 VAL B CA 1
ATOM 1583 C C . VAL B 1 24 ? -15.641 -11.648 7.18 1 88.88 24 VAL B C 1
ATOM 1585 O O . VAL B 1 24 ? -15.891 -12.852 7.07 1 88.88 24 VAL B O 1
ATOM 1588 N N . LEU B 1 25 ? -14.734 -11.055 6.457 1 91.06 25 LEU B N 1
ATOM 1589 C CA . LEU B 1 25 ? -14.156 -11.742 5.309 1 91.06 25 LEU B CA 1
ATOM 1590 C C . LEU B 1 25 ? -12.641 -11.805 5.422 1 91.06 25 LEU B C 1
ATOM 1592 O O . LEU B 1 25 ? -12.07 -12.891 5.547 1 91.06 25 LEU B O 1
ATOM 1596 N N . ASP B 1 26 ? -12.047 -10.672 5.543 1 92.56 26 ASP B N 1
ATOM 1597 C CA . ASP B 1 26 ? -10.594 -10.586 5.406 1 92.56 26 ASP B CA 1
ATOM 1598 C C . ASP B 1 26 ? -9.891 -11.305 6.555 1 92.56 26 ASP B C 1
ATOM 1600 O O . ASP B 1 26 ? -8.867 -11.969 6.348 1 92.56 26 ASP B O 1
ATOM 1604 N N . PHE B 1 27 ? -10.422 -11.234 7.73 1 91.5 27 PHE B N 1
ATOM 1605 C CA . PHE B 1 27 ? -9.719 -11.773 8.891 1 91.5 27 PHE B CA 1
ATOM 1606 C C . PHE B 1 27 ? -10.117 -13.227 9.141 1 91.5 27 PHE B C 1
ATOM 1608 O O . PHE B 1 27 ? -9.516 -13.906 9.969 1 91.5 27 PHE B O 1
ATOM 1615 N N . THR B 1 28 ? -11.016 -13.781 8.469 1 85.75 28 THR B N 1
ATOM 1616 C CA . THR B 1 28 ? -11.516 -15.133 8.703 1 85.75 28 THR B CA 1
ATOM 1617 C C . THR B 1 28 ? -10.391 -16.156 8.57 1 85.75 28 THR B C 1
ATOM 1619 O O . THR B 1 28 ? -10.297 -17.094 9.359 1 85.75 28 THR B O 1
ATOM 1622 N N . PRO B 1 29 ? -9.531 -15.961 7.555 1 83.62 29 PRO B N 1
ATOM 1623 C CA . PRO B 1 29 ? -8.43 -16.922 7.465 1 83.62 29 PRO B CA 1
ATOM 1624 C C . PRO B 1 29 ? -7.457 -16.812 8.633 1 83.62 29 PRO B C 1
ATOM 1626 O O . PRO B 1 29 ? -6.641 -17.719 8.852 1 83.62 29 PRO B O 1
ATOM 1629 N N . LEU B 1 30 ? -7.559 -15.781 9.352 1 85.62 30 LEU B N 1
ATOM 1630 C CA . LEU B 1 30 ? -6.629 -15.562 10.461 1 85.62 30 LEU B CA 1
ATOM 1631 C C . LEU B 1 30 ? -7.25 -16 11.781 1 85.62 30 LEU B C 1
ATOM 1633 O O . LEU B 1 30 ? -6.547 -16.125 12.789 1 85.62 30 LEU B O 1
ATOM 1637 N N . TYR B 1 31 ? -8.578 -16.188 11.781 1 82.94 31 TYR B N 1
ATOM 1638 C CA . TYR B 1 31 ? -9.25 -16.609 13.008 1 82.94 31 TYR B CA 1
ATOM 1639 C C . TYR B 1 31 ? -8.922 -18.062 13.344 1 82.94 31 TYR B C 1
ATOM 1641 O O . TYR B 1 31 ? -8.898 -18.922 12.453 1 82.94 31 TYR B O 1
ATOM 1649 N N . PRO B 1 32 ? -8.648 -18.25 14.625 1 81.5 32 PRO B N 1
ATOM 1650 C CA . PRO B 1 32 ? -8.461 -19.656 15.031 1 81.5 32 PRO B CA 1
ATOM 1651 C C . PRO B 1 32 ? -9.727 -20.484 14.852 1 81.5 32 PRO B C 1
ATOM 1653 O O . PRO B 1 32 ? -10.836 -19.953 14.922 1 81.5 32 PRO B O 1
ATOM 1656 N N . ASP B 1 33 ? -9.555 -21.734 14.523 1 76.62 33 ASP B N 1
ATOM 1657 C CA . ASP B 1 33 ? -10.648 -22.672 14.273 1 76.62 33 ASP B CA 1
ATOM 1658 C C . ASP B 1 33 ? -11.617 -22.703 15.461 1 76.62 33 ASP B C 1
ATOM 1660 O O . ASP B 1 33 ? -12.82 -22.906 15.273 1 76.62 33 ASP B O 1
ATOM 1664 N N . SER B 1 34 ? -11.156 -22.5 16.578 1 72.75 34 SER B N 1
ATOM 1665 C CA . SER B 1 34 ? -11.977 -22.594 17.781 1 72.75 34 SER B CA 1
ATOM 1666 C C . SER B 1 34 ? -13.008 -21.469 17.844 1 72.75 34 SER B C 1
ATOM 1668 O O . SER B 1 34 ? -14.078 -21.625 18.422 1 72.75 34 SER B O 1
ATOM 1670 N N . LEU B 1 35 ? -12.68 -20.391 17.156 1 71.19 35 LEU B N 1
ATOM 1671 C CA . LEU B 1 35 ? -13.562 -19.234 17.234 1 71.19 35 LEU B CA 1
ATOM 1672 C C . LEU B 1 35 ? -14.508 -19.172 16.031 1 71.19 35 LEU B C 1
ATOM 1674 O O . LEU B 1 35 ? -15.57 -18.547 16.094 1 71.19 35 LEU B O 1
ATOM 1678 N N . TYR B 1 36 ? -14.219 -19.875 15.094 1 70.94 36 TYR B N 1
ATOM 1679 C CA . TYR B 1 36 ? -14.891 -19.641 13.82 1 70.94 36 TYR B CA 1
ATOM 1680 C C . TYR B 1 36 ? -15.367 -20.938 13.203 1 70.94 36 TYR B C 1
ATOM 1682 O O . TYR B 1 36 ? -16.312 -20.953 12.422 1 70.94 36 TYR B O 1
ATOM 1690 N N . GLY B 1 37 ? -14.812 -22.047 13.508 1 66.5 37 GLY B N 1
ATOM 1691 C CA . GLY B 1 37 ? -14.992 -23.281 12.766 1 66.5 37 GLY B CA 1
ATOM 1692 C C . GLY B 1 37 ? -16.141 -24.125 13.273 1 66.5 37 GLY B C 1
ATOM 1693 O O . GLY B 1 37 ? -16.797 -24.844 12.5 1 66.5 37 GLY B O 1
ATOM 1694 N N . ASN B 1 38 ? -16.453 -23.859 14.508 1 70.62 38 ASN B N 1
ATOM 1695 C CA . ASN B 1 38 ? -17.484 -24.688 15.102 1 70.62 38 ASN B CA 1
ATOM 1696 C C . ASN B 1 38 ? -18.828 -23.969 15.188 1 70.62 38 ASN B C 1
ATOM 1698 O O . ASN B 1 38 ? -18.859 -22.75 15.43 1 70.62 38 ASN B O 1
ATOM 1702 N N . PRO B 1 39 ? -19.875 -24.703 14.852 1 74.31 39 PRO B N 1
ATOM 1703 C CA . PRO B 1 39 ? -21.203 -24.109 14.898 1 74.31 39 PRO B CA 1
ATOM 1704 C C . PRO B 1 39 ? -21.516 -23.484 16.25 1 74.31 39 PRO B C 1
ATOM 1706 O O . PRO B 1 39 ? -22.344 -22.562 16.344 1 74.31 39 PRO B O 1
ATOM 1709 N N . SER B 1 40 ? -20.984 -23.906 17.109 1 71.69 40 SER B N 1
ATOM 1710 C CA . SER B 1 40 ? -21.25 -23.391 18.438 1 71.69 40 SER B CA 1
ATOM 1711 C C . SER B 1 40 ? -20.312 -22.25 18.781 1 71.69 40 SER B C 1
ATOM 1713 O O . SER B 1 40 ? -20.406 -21.656 19.875 1 71.69 40 SER B O 1
ATOM 1715 N N . ALA B 1 41 ? -19.578 -21.953 17.875 1 70.19 41 ALA B N 1
ATOM 1716 C CA . ALA B 1 41 ? -18.609 -20.891 18.141 1 70.19 41 ALA B CA 1
ATOM 1717 C C . ALA B 1 41 ? -19.266 -19.516 18.109 1 70.19 41 ALA B C 1
ATOM 1719 O O . ALA B 1 41 ? -20.219 -19.297 17.344 1 70.19 41 ALA B O 1
ATOM 1720 N N . PRO B 1 42 ? -18.906 -18.594 18.953 1 72.88 42 PRO B N 1
ATOM 1721 C CA . PRO B 1 42 ? -19.516 -17.266 19.078 1 72.88 42 PRO B CA 1
ATOM 1722 C C . PRO B 1 42 ? -19.531 -16.5 17.75 1 72.88 42 PRO B C 1
ATOM 1724 O O . PRO B 1 42 ? -20.406 -15.656 17.531 1 72.88 42 PRO B O 1
ATOM 1727 N N . PHE B 1 43 ? -18.656 -16.812 16.922 1 74.12 43 PHE B N 1
ATOM 1728 C CA . PHE B 1 43 ? -18.562 -16.047 15.695 1 74.12 43 PHE B CA 1
ATOM 1729 C C . PHE B 1 43 ? -18.953 -16.891 14.484 1 74.12 43 PHE B C 1
ATOM 1731 O O . PHE B 1 43 ? -18.547 -16.594 13.359 1 74.12 43 PHE B O 1
ATOM 1738 N N . HIS B 1 44 ? -19.703 -17.969 14.672 1 78.69 44 HIS B N 1
ATOM 1739 C CA . HIS B 1 44 ? -20.109 -18.859 13.594 1 78.69 44 HIS B CA 1
ATOM 1740 C C . HIS B 1 44 ? -20.984 -18.125 12.578 1 78.69 44 HIS B C 1
ATOM 1742 O O . HIS B 1 44 ? -20.953 -18.438 11.383 1 78.69 44 HIS B O 1
ATOM 1748 N N . PHE B 1 45 ? -21.719 -17.094 13.148 1 80.38 45 PHE B N 1
ATOM 1749 C CA . PHE B 1 45 ? -22.578 -16.328 12.25 1 80.38 45 PHE B CA 1
ATOM 1750 C C . PHE B 1 45 ? -21.75 -15.633 11.172 1 80.38 45 PHE B C 1
ATOM 1752 O O . PHE B 1 45 ? -22.25 -15.406 10.062 1 80.38 45 PHE B O 1
ATOM 1759 N N . LEU B 1 46 ? -20.516 -15.391 11.406 1 80.75 46 LEU B N 1
ATOM 1760 C CA . LEU B 1 46 ? -19.641 -14.75 10.438 1 80.75 46 LEU B CA 1
ATOM 1761 C C . LEU B 1 46 ? -19.359 -15.672 9.25 1 80.75 46 LEU B C 1
ATOM 1763 O O . LEU B 1 46 ? -19.188 -15.211 8.125 1 80.75 46 LEU B O 1
ATOM 1767 N N . THR B 1 47 ? -19.438 -16.922 9.531 1 82.75 47 THR B N 1
ATOM 1768 C CA . THR B 1 47 ? -19.188 -17.875 8.469 1 82.75 47 THR B CA 1
ATOM 1769 C C . THR B 1 47 ? -20.344 -17.906 7.473 1 82.75 47 THR B C 1
ATOM 1771 O O . THR B 1 47 ? -20.141 -18.078 6.273 1 82.75 47 THR B O 1
ATOM 1774 N N . ILE B 1 48 ? -21.484 -17.688 8.008 1 85.12 48 ILE B N 1
ATOM 1775 C CA . ILE B 1 48 ? -22.656 -17.672 7.141 1 85.12 48 ILE B CA 1
ATOM 1776 C C . ILE B 1 48 ? -22.594 -16.469 6.199 1 85.12 48 ILE B C 1
ATOM 1778 O O . ILE B 1 48 ? -22.844 -16.594 5 1 85.12 48 ILE B O 1
ATOM 1782 N N . ILE B 1 49 ? -22.234 -15.367 6.766 1 86.69 49 ILE B N 1
ATOM 1783 C CA . ILE B 1 49 ? -22.141 -14.148 5.969 1 86.69 49 ILE B CA 1
ATOM 1784 C C . ILE B 1 49 ? -21.016 -14.297 4.938 1 86.69 49 ILE B C 1
ATOM 1786 O O . ILE B 1 49 ? -21.203 -13.969 3.764 1 86.69 49 ILE B O 1
ATOM 1790 N N . ARG B 1 50 ? -19.938 -14.797 5.352 1 88.81 50 ARG B N 1
ATOM 1791 C CA . ARG B 1 50 ? -18.797 -15.008 4.461 1 88.81 50 ARG B CA 1
ATOM 1792 C C . ARG B 1 50 ? -19.156 -15.977 3.336 1 88.81 50 ARG B C 1
ATOM 1794 O O . ARG B 1 50 ? -18.891 -15.703 2.164 1 88.81 50 ARG B O 1
ATOM 1801 N N . 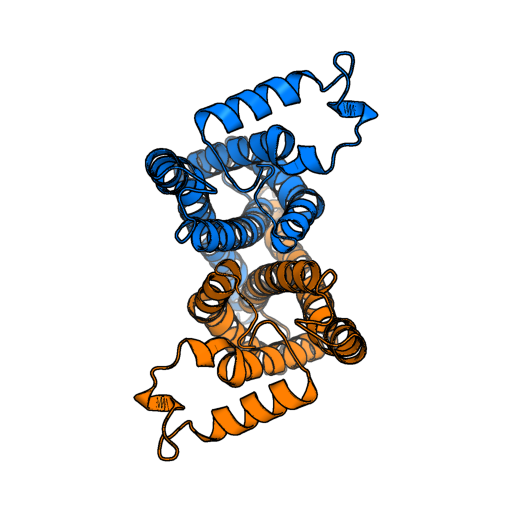ASP B 1 51 ? -19.812 -17.078 3.67 1 88.56 51 ASP B N 1
ATOM 1802 C CA . ASP B 1 51 ? -20.156 -18.094 2.682 1 88.56 51 ASP B CA 1
ATOM 1803 C C . ASP B 1 51 ? -21.172 -17.547 1.675 1 88.56 51 ASP B C 1
ATOM 1805 O O . ASP B 1 51 ? -21.094 -17.844 0.483 1 88.56 51 ASP B O 1
ATOM 1809 N N . THR B 1 52 ? -22.094 -16.812 2.221 1 90.94 52 THR B N 1
ATOM 1810 C CA . THR B 1 52 ? -23.062 -16.172 1.328 1 90.94 52 THR B CA 1
ATOM 1811 C C . THR B 1 52 ? -22.375 -15.219 0.367 1 90.94 52 THR B C 1
ATOM 1813 O O . THR B 1 52 ? -22.641 -15.227 -0.835 1 90.94 52 THR B O 1
ATOM 1816 N N . TYR B 1 53 ? -21.438 -14.414 0.841 1 91.5 53 TYR B N 1
ATOM 1817 C CA . TYR B 1 53 ? -20.672 -13.492 0.006 1 91.5 53 TYR B CA 1
ATOM 1818 C C . TYR B 1 53 ? -19.891 -14.25 -1.066 1 91.5 53 TYR B C 1
ATOM 1820 O O . TYR B 1 53 ? -19.906 -13.859 -2.236 1 91.5 53 TYR B O 1
ATOM 1828 N N . LEU B 1 54 ? -19.344 -15.289 -0.701 1 91.75 54 LEU B N 1
ATOM 1829 C CA . LEU B 1 54 ? -18.5 -16.031 -1.628 1 91.75 54 LEU B CA 1
ATOM 1830 C C . LEU B 1 54 ? -19.344 -16.719 -2.695 1 91.75 54 LEU B C 1
ATOM 1832 O O . LEU B 1 54 ? -18.938 -16.797 -3.859 1 91.75 54 LEU B O 1
ATOM 1836 N N . THR B 1 55 ? -20.484 -17.188 -2.273 1 91.81 55 THR B N 1
ATOM 1837 C CA . THR B 1 55 ? -21.391 -17.844 -3.217 1 91.81 55 THR B CA 1
ATOM 1838 C C . THR B 1 55 ? -21.922 -16.844 -4.234 1 91.81 55 THR B C 1
ATOM 1840 O O . THR B 1 55 ? -21.984 -17.125 -5.43 1 91.81 55 THR B O 1
ATOM 1843 N N . VAL B 1 56 ? -22.188 -15.68 -3.764 1 92.25 56 VAL B N 1
ATOM 1844 C CA . VAL B 1 56 ? -22.812 -14.664 -4.609 1 92.25 56 VAL B CA 1
ATOM 1845 C C . VAL B 1 56 ? -21.734 -13.984 -5.465 1 92.25 56 VAL B C 1
ATOM 1847 O O . VAL B 1 56 ? -21.953 -13.75 -6.656 1 92.25 56 VAL B O 1
ATOM 1850 N N . SER B 1 57 ? -20.609 -13.727 -4.914 1 93.06 57 SER B N 1
ATOM 1851 C CA . SER B 1 57 ? -19.609 -12.93 -5.605 1 93.06 57 SER B CA 1
ATOM 1852 C C . SER B 1 57 ? -18.656 -13.805 -6.426 1 93.06 57 SER B C 1
ATOM 1854 O O . SER B 1 57 ? -18.125 -13.367 -7.449 1 93.06 57 SER B O 1
ATOM 1856 N N . GLY B 1 58 ? -18.344 -15.039 -5.945 1 93.38 58 GLY B N 1
ATOM 1857 C CA . GLY B 1 58 ? -17.328 -15.883 -6.566 1 93.38 58 GLY B CA 1
ATOM 1858 C C . GLY B 1 58 ? -15.93 -15.336 -6.418 1 93.38 58 GLY B C 1
ATOM 1859 O O . GLY B 1 58 ? -15.07 -15.562 -7.273 1 93.38 58 GLY B O 1
ATOM 1860 N N . ASP B 1 59 ? -15.719 -14.578 -5.414 1 95.06 59 ASP B N 1
ATOM 1861 C CA . ASP B 1 59 ? -14.43 -13.93 -5.203 1 95.06 59 ASP B CA 1
ATOM 1862 C C . ASP B 1 59 ? -13.312 -14.961 -5.074 1 95.06 59 ASP B C 1
ATOM 1864 O O . ASP B 1 59 ? -13.281 -15.727 -4.105 1 95.06 59 ASP B O 1
ATOM 1868 N N . PRO B 1 60 ? -12.438 -14.945 -5.992 1 95.25 60 PRO B N 1
ATOM 1869 C CA . PRO B 1 60 ? -11.422 -16 -6.027 1 95.25 60 PRO B CA 1
ATOM 1870 C C . PRO B 1 60 ? -10.359 -15.836 -4.949 1 95.25 60 PRO B C 1
ATOM 1872 O O . PRO B 1 60 ? -9.68 -16.797 -4.594 1 95.25 60 PRO B O 1
ATOM 1875 N N . PHE B 1 61 ? -10.156 -14.648 -4.434 1 94.56 61 PHE B N 1
ATOM 1876 C CA . PHE B 1 61 ? -9.094 -14.398 -3.463 1 94.56 61 PHE B CA 1
ATOM 1877 C C . PHE B 1 61 ? -9.367 -15.148 -2.164 1 94.56 61 PHE B C 1
ATOM 1879 O O . PHE B 1 61 ? -8.438 -15.438 -1.402 1 94.56 61 PHE B O 1
ATOM 1886 N N . PHE B 1 62 ? -10.602 -15.477 -1.94 1 91.88 62 PHE B N 1
ATOM 1887 C CA . PHE B 1 62 ? -10.977 -16.156 -0.711 1 91.88 62 PHE B CA 1
ATOM 1888 C C . PHE B 1 62 ? -11.43 -17.594 -1.004 1 91.88 62 PHE B C 1
ATOM 1890 O O . PHE B 1 62 ? -11.945 -18.281 -0.122 1 91.88 62 PHE B O 1
ATOM 1897 N N . GLY B 1 63 ? -11.219 -17.953 -2.209 1 86.38 63 GLY B N 1
ATOM 1898 C CA . GLY B 1 63 ? -11.555 -19.312 -2.602 1 86.38 63 GLY B CA 1
ATOM 1899 C C . GLY B 1 63 ? -10.438 -20.297 -2.346 1 86.38 63 GLY B C 1
ATOM 1900 O O . GLY B 1 63 ? -9.32 -19.906 -2.01 1 86.38 63 GLY B O 1
ATOM 1901 N N . ASP B 1 64 ? -10.656 -21.5 -2.674 1 86.25 64 ASP B N 1
ATOM 1902 C CA . ASP B 1 64 ? -9.742 -22.594 -2.371 1 86.25 64 ASP B CA 1
ATOM 1903 C C . ASP B 1 64 ? -8.672 -22.734 -3.451 1 86.25 64 ASP B C 1
ATOM 1905 O O . ASP B 1 64 ? -7.602 -23.297 -3.207 1 86.25 64 ASP B O 1
ATOM 1909 N N . LYS B 1 65 ? -8.945 -22.203 -4.586 1 88.94 65 LYS B N 1
ATOM 1910 C CA . LYS B 1 65 ? -8.055 -22.453 -5.719 1 88.94 65 LYS B CA 1
ATOM 1911 C C . LYS B 1 65 ? -7.008 -21.344 -5.84 1 88.94 65 LYS B C 1
ATOM 1913 O O . LYS B 1 65 ? -5.98 -21.516 -6.492 1 88.94 65 LYS B O 1
ATOM 1918 N N . PHE B 1 66 ? -7.293 -20.234 -5.215 1 91.81 66 PHE B N 1
ATOM 1919 C CA . PHE B 1 66 ? -6.367 -19.125 -5.352 1 91.81 66 PHE B CA 1
ATOM 1920 C C . PHE B 1 66 ? -5.168 -19.297 -4.426 1 91.81 66 PHE B C 1
ATOM 1922 O O . PHE B 1 66 ? -5.336 -19.562 -3.234 1 91.81 66 PHE B O 1
ATOM 1929 N N . VAL B 1 67 ? -4.016 -19.203 -5.043 1 85.5 67 VAL B N 1
ATOM 1930 C CA . VAL B 1 67 ? -2.783 -19.234 -4.262 1 85.5 67 VAL B CA 1
ATOM 1931 C C . VAL B 1 67 ? -2.006 -17.938 -4.469 1 85.5 67 VAL B C 1
ATOM 1933 O O . VAL B 1 67 ? -1.633 -17.609 -5.594 1 85.5 67 VAL B O 1
ATOM 1936 N N . GLY B 1 68 ? -1.854 -17.188 -3.428 1 90.75 68 GLY B N 1
ATOM 1937 C CA . GLY B 1 68 ? -1.097 -15.953 -3.406 1 90.75 68 GLY B CA 1
ATOM 1938 C C . GLY B 1 68 ? -0.65 -15.547 -2.016 1 90.75 68 GLY B C 1
ATOM 1939 O O . GLY B 1 68 ? -1.438 -15 -1.239 1 90.75 68 GLY B O 1
ATOM 1940 N N . ASP B 1 69 ? 0.627 -15.719 -1.726 1 93.56 69 ASP B N 1
ATOM 1941 C CA . ASP B 1 69 ? 1.14 -15.43 -0.39 1 93.56 69 ASP B CA 1
ATOM 1942 C C . ASP B 1 69 ? 1.193 -13.922 -0.14 1 93.56 69 ASP B C 1
ATOM 1944 O O . ASP B 1 69 ? 1.096 -13.477 1.004 1 93.56 69 ASP B O 1
ATOM 1948 N N . TRP B 1 70 ? 1.337 -13.211 -1.238 1 94.69 70 TRP B N 1
ATOM 1949 C CA . TRP B 1 70 ? 1.294 -11.758 -1.115 1 94.69 70 TRP B CA 1
ATOM 1950 C C . TRP B 1 70 ? -0.014 -11.305 -0.474 1 94.69 70 TRP B C 1
ATOM 1952 O O . TRP B 1 70 ? -0.026 -10.375 0.335 1 94.69 70 TRP B O 1
ATOM 1962 N N . PHE B 1 71 ? -1.124 -11.992 -0.829 1 95.19 71 PHE B N 1
ATOM 1963 C CA . PHE B 1 71 ? -2.453 -11.664 -0.331 1 95.19 71 PHE B CA 1
ATOM 1964 C C . PHE B 1 71 ? -2.549 -11.914 1.169 1 95.19 71 PHE B C 1
ATOM 1966 O O . PHE B 1 71 ? -3.156 -11.125 1.898 1 95.19 71 PHE B O 1
ATOM 1973 N N . HIS B 1 72 ? -1.903 -12.906 1.662 1 91.31 72 HIS B N 1
ATOM 1974 C CA . HIS B 1 72 ? -1.882 -13.172 3.096 1 91.31 72 HIS B CA 1
ATOM 1975 C C . HIS B 1 72 ? -1.125 -12.086 3.85 1 91.31 72 HIS B C 1
ATOM 1977 O O . HIS B 1 72 ? -1.506 -11.719 4.965 1 91.31 72 HIS B O 1
ATOM 1983 N N . GLY B 1 73 ? -0.06 -11.688 3.232 1 93.25 73 GLY B N 1
ATOM 1984 C CA . GLY B 1 73 ? 0.632 -10.547 3.814 1 93.25 73 GLY B CA 1
ATOM 1985 C C . GLY B 1 73 ? -0.246 -9.312 3.945 1 93.25 73 GLY B C 1
ATOM 1986 O O . GLY B 1 73 ? -0.191 -8.609 4.957 1 93.25 73 GLY B O 1
ATOM 1987 N N . PHE B 1 74 ? -1.08 -9.094 2.994 1 94.94 74 PHE B N 1
ATOM 1988 C CA . PHE B 1 74 ? -1.997 -7.961 3.01 1 94.94 74 PHE B CA 1
ATOM 1989 C C . PHE B 1 74 ? -2.998 -8.086 4.152 1 94.94 74 PHE B C 1
ATOM 1991 O O . PHE B 1 74 ? -3.361 -7.094 4.781 1 94.94 74 PHE B O 1
ATOM 1998 N N . LEU B 1 75 ? -3.406 -9.32 4.402 1 94.44 75 LEU B N 1
ATOM 1999 C CA . LEU B 1 75 ? -4.383 -9.539 5.461 1 94.44 75 LEU B CA 1
ATOM 2000 C C . LEU B 1 75 ? -3.791 -9.203 6.824 1 94.44 75 LEU B C 1
ATOM 2002 O O . LEU B 1 75 ? -4.473 -8.633 7.68 1 94.44 75 LEU B O 1
ATOM 2006 N N . TRP B 1 76 ? -2.578 -9.484 6.957 1 94 76 TRP B N 1
ATOM 2007 C CA . TRP B 1 76 ? -1.912 -9.141 8.211 1 94 76 TRP B CA 1
ATOM 2008 C C . TRP B 1 76 ? -1.76 -7.633 8.344 1 94 76 TRP B C 1
ATOM 2010 O O . TRP B 1 76 ? -1.966 -7.078 9.43 1 94 76 TRP B O 1
ATOM 2020 N N . LEU B 1 77 ? -1.38 -7.008 7.277 1 94.56 77 LEU B N 1
ATOM 2021 C CA . LEU B 1 77 ? -1.256 -5.555 7.309 1 94.56 77 LEU B CA 1
ATOM 2022 C C . LEU B 1 77 ? -2.607 -4.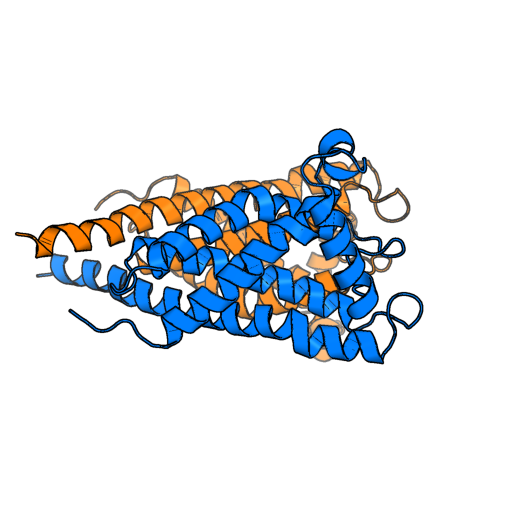898 7.574 1 94.56 77 LEU B C 1
ATOM 2024 O O . LEU B 1 77 ? -2.678 -3.867 8.25 1 94.56 77 LEU B O 1
ATOM 2028 N N . GLU B 1 78 ? -3.598 -5.496 7.043 1 96.12 78 GLU B N 1
ATOM 2029 C CA . GLU B 1 78 ? -4.949 -5.012 7.297 1 96.12 78 GLU B CA 1
ATOM 2030 C C . GLU B 1 78 ? -5.297 -5.094 8.781 1 96.12 78 GLU B C 1
ATOM 2032 O O . GLU B 1 78 ? -5.832 -4.137 9.352 1 96.12 78 GLU B O 1
ATOM 2037 N N . LEU B 1 79 ? -4.984 -6.137 9.352 1 95.56 79 LEU B N 1
ATOM 2038 C CA . LEU B 1 79 ? -5.312 -6.359 10.75 1 95.56 79 LEU B CA 1
ATOM 2039 C C . LEU B 1 79 ? -4.516 -5.422 11.656 1 95.56 79 LEU B C 1
ATOM 2041 O O . LEU B 1 79 ? -5.074 -4.809 12.562 1 95.56 79 LEU B O 1
ATOM 2045 N N . LEU B 1 80 ? -3.291 -5.18 11.336 1 94.94 80 LEU B N 1
ATOM 2046 C CA . LEU B 1 80 ? -2.381 -4.5 12.258 1 94.94 80 LEU B CA 1
ATOM 2047 C C . LEU B 1 80 ? -2.396 -2.994 12.023 1 94.94 80 LEU B C 1
ATOM 2049 O O . LEU B 1 80 ? -2.15 -2.217 12.945 1 94.94 80 LEU B O 1
ATOM 2053 N N . VAL B 1 81 ? -2.666 -2.594 10.805 1 96.38 81 VAL B N 1
ATOM 2054 C CA . VAL B 1 81 ? -2.498 -1.177 10.5 1 96.38 81 VAL B CA 1
ATOM 2055 C C . VAL B 1 81 ? -3.811 -0.601 9.977 1 96.38 81 VAL B C 1
ATOM 2057 O O . VAL B 1 81 ? -4.352 0.347 10.547 1 96.38 81 VAL B O 1
ATOM 2060 N N . GLN B 1 82 ? -4.398 -1.185 8.977 1 97 82 GLN B N 1
ATOM 2061 C CA . GLN B 1 82 ? -5.574 -0.622 8.32 1 97 82 GLN B CA 1
ATOM 2062 C C . GLN B 1 82 ? -6.789 -0.662 9.242 1 97 82 GLN B C 1
ATOM 2064 O O . GLN B 1 82 ? -7.582 0.282 9.273 1 97 82 GLN B O 1
ATOM 2069 N N . CYS B 1 83 ? -6.906 -1.741 9.945 1 97.5 83 CYS B N 1
ATOM 2070 C CA . CYS B 1 83 ? -8.078 -1.907 10.805 1 97.5 83 CYS B CA 1
ATOM 2071 C C . CYS B 1 83 ? -8.094 -0.859 11.906 1 97.5 83 CYS B C 1
ATOM 2073 O O . CYS B 1 83 ? -9.078 -0.128 12.055 1 97.5 83 CYS B O 1
ATOM 2075 N N . PRO B 1 84 ? -7.039 -0.722 12.711 1 97.56 84 PRO B N 1
ATOM 2076 C CA . PRO B 1 84 ? -7.047 0.337 13.719 1 97.56 84 PRO B CA 1
ATOM 2077 C C . PRO B 1 84 ? -7.27 1.724 13.117 1 97.56 84 PRO B C 1
ATOM 2079 O O . PRO B 1 84 ? -7.957 2.555 13.719 1 97.56 84 PRO B O 1
ATOM 2082 N N . LEU B 1 85 ? -6.688 2.021 11.984 1 97.69 85 LEU B N 1
ATOM 2083 C CA . LEU B 1 85 ? -6.898 3.303 11.32 1 97.69 85 LEU B CA 1
ATOM 2084 C C . LEU B 1 85 ? -8.367 3.486 10.953 1 97.69 85 LEU B C 1
ATOM 2086 O O . LEU B 1 85 ? -8.938 4.559 11.164 1 97.69 85 LEU B O 1
ATOM 2090 N N . ALA B 1 86 ? -8.93 2.42 10.406 1 97.81 86 ALA B N 1
ATOM 2091 C CA . ALA B 1 86 ? -10.328 2.484 9.992 1 97.81 86 ALA B CA 1
ATOM 2092 C C . ALA B 1 86 ? -11.242 2.746 11.188 1 97.81 86 ALA B C 1
ATOM 2094 O O . ALA B 1 86 ? -12.164 3.562 11.102 1 97.81 86 ALA B O 1
ATOM 2095 N N . ILE B 1 87 ? -10.992 2.059 12.266 1 97.94 87 ILE B N 1
ATOM 2096 C CA . ILE B 1 87 ? -11.781 2.24 13.477 1 97.94 87 ILE B CA 1
ATOM 2097 C C . ILE B 1 87 ? -11.703 3.693 13.938 1 97.94 87 ILE B C 1
ATOM 2099 O O . ILE B 1 87 ? -12.727 4.32 14.219 1 97.94 87 ILE B O 1
ATOM 2103 N N . TYR B 1 88 ? -10.547 4.234 13.984 1 97.5 88 TYR B N 1
ATOM 2104 C CA . TYR B 1 88 ? -10.336 5.613 14.406 1 97.5 88 TYR B CA 1
ATOM 2105 C C . TYR B 1 88 ? -11.047 6.586 13.477 1 97.5 88 TYR B C 1
ATOM 2107 O O . TYR B 1 88 ? -11.711 7.52 13.93 1 97.5 88 TYR B O 1
ATOM 2115 N N . ILE B 1 89 ? -10.914 6.355 12.164 1 96.81 89 ILE B N 1
ATOM 2116 C CA . ILE B 1 89 ? -11.5 7.258 11.18 1 96.81 89 ILE B CA 1
ATOM 2117 C C . ILE B 1 89 ? -13.023 7.234 11.289 1 96.81 89 ILE B C 1
ATOM 2119 O O . ILE B 1 89 ? -13.672 8.281 11.258 1 96.81 89 ILE B O 1
ATOM 2123 N N . VAL B 1 90 ? -13.555 6.047 11.367 1 96.62 90 VAL B N 1
ATOM 2124 C CA . VAL B 1 90 ? -15 5.914 11.484 1 96.62 90 VAL B CA 1
ATOM 2125 C C . VAL B 1 90 ? -15.484 6.633 12.742 1 96.62 90 VAL B C 1
ATOM 2127 O O . VAL B 1 90 ? -16.484 7.348 12.703 1 96.62 90 VAL B O 1
ATOM 2130 N N . PHE B 1 91 ? -14.766 6.492 13.828 1 95.56 91 PHE B N 1
ATOM 2131 C CA . PHE B 1 91 ? -15.125 7.16 15.078 1 95.56 91 PHE B CA 1
ATOM 2132 C C . PHE B 1 91 ? -15.07 8.68 14.914 1 95.56 91 PHE B C 1
ATOM 2134 O O . PHE B 1 91 ? -15.984 9.383 15.344 1 95.56 91 PHE B O 1
ATOM 2141 N N . GLN B 1 92 ? -14.07 9.195 14.289 1 93.62 92 GLN B N 1
ATOM 2142 C CA . GLN B 1 92 ? -13.875 10.633 14.133 1 93.62 92 GLN B CA 1
ATOM 2143 C C . GLN B 1 92 ? -14.859 11.219 13.133 1 93.62 92 GLN B C 1
ATOM 2145 O O . GLN B 1 92 ? -15.438 12.281 13.375 1 93.62 92 GLN B O 1
ATOM 2150 N N . LEU B 1 93 ? -15.078 10.516 12.047 1 92.38 93 LEU B N 1
ATOM 2151 C CA . LEU B 1 93 ? -15.906 11.055 10.977 1 92.38 93 LEU B CA 1
ATOM 2152 C C . LEU B 1 93 ? -17.391 10.883 11.297 1 92.38 93 LEU B C 1
ATOM 2154 O O . LEU B 1 93 ? -18.234 11.508 10.656 1 92.38 93 LEU B O 1
ATOM 2158 N N . SER B 1 94 ? -17.688 10.062 12.289 1 92.31 94 SER B N 1
ATOM 2159 C CA . SER B 1 94 ? -19.078 9.875 12.672 1 92.31 94 SER B CA 1
ATOM 2160 C C . SER B 1 94 ? -19.625 11.109 13.383 1 92.31 94 SER B C 1
ATOM 2162 O O . SER B 1 94 ? -20.844 11.289 13.477 1 92.31 94 SER B O 1
ATOM 2164 N N . SER B 1 95 ? -18.75 11.945 13.859 1 87.75 95 SER B N 1
ATOM 2165 C CA . SER B 1 95 ? -19.156 13.211 14.461 1 87.75 95 SER B CA 1
ATOM 2166 C C . SER B 1 95 ? -19.672 14.18 13.398 1 87.75 95 SER B C 1
ATOM 2168 O O . SER B 1 95 ? -19.344 14.047 12.219 1 87.75 95 SER B O 1
ATOM 2170 N N . LYS B 1 96 ? -20.438 15.164 13.844 1 86.38 96 LYS B N 1
ATOM 2171 C CA . LYS B 1 96 ? -20.984 16.156 12.922 1 86.38 96 LYS B CA 1
ATOM 2172 C C . LYS B 1 96 ? -19.969 17.266 12.648 1 86.38 96 LYS B C 1
ATOM 2174 O O . LYS B 1 96 ? -20.125 18.047 11.703 1 86.38 96 LYS B O 1
ATOM 2179 N N . SER B 1 97 ? -18.922 17.266 13.359 1 84.69 97 SER B N 1
ATOM 2180 C CA . SER B 1 97 ? -17.891 18.281 13.195 1 84.69 97 SER B CA 1
ATOM 2181 C C . SER B 1 97 ? -17 17.969 12 1 84.69 97 SER B C 1
ATOM 2183 O O . SER B 1 97 ? -16.875 16.812 11.586 1 84.69 97 SER B O 1
ATOM 2185 N N . PRO B 1 98 ? -16.453 19.031 11.398 1 85.75 98 PRO B N 1
ATOM 2186 C CA . PRO B 1 98 ? -15.5 18.812 10.312 1 85.75 98 PRO B CA 1
ATOM 2187 C C . PRO B 1 98 ? -14.312 17.953 10.742 1 85.75 98 PRO B C 1
ATOM 2189 O O . PRO B 1 98 ? -14.008 17.875 11.938 1 85.75 98 PRO B O 1
ATOM 2192 N N . SER B 1 99 ? -13.703 17.344 9.727 1 88.44 99 SER B N 1
ATOM 2193 C CA . SER B 1 99 ? -12.578 16.453 10.016 1 88.44 99 SER B CA 1
ATOM 2194 C C . SER B 1 99 ? -11.422 17.203 10.656 1 88.44 99 SER B C 1
ATOM 2196 O O . SER B 1 99 ? -11.125 18.344 10.273 1 88.44 99 SER B O 1
ATOM 2198 N N . SER B 1 100 ? -10.844 16.625 11.602 1 90 100 SER B N 1
ATOM 2199 C CA . SER B 1 100 ? -9.688 17.172 12.297 1 90 100 SER B CA 1
ATOM 2200 C C . SER B 1 100 ? -8.383 16.797 11.602 1 90 100 SER B C 1
ATOM 2202 O O . SER B 1 100 ? -8.367 15.922 10.734 1 90 100 SER B O 1
ATOM 2204 N N . GLY B 1 101 ? -7.332 17.469 11.945 1 93.62 101 GLY B N 1
ATOM 2205 C CA . GLY B 1 101 ? -6.016 17.172 11.414 1 93.62 101 GLY B CA 1
ATOM 2206 C C . GLY B 1 101 ? -5.621 15.719 11.594 1 93.62 101 GLY B C 1
ATOM 2207 O O . GLY B 1 101 ? -5.242 15.039 10.633 1 93.62 101 GLY B O 1
ATOM 2208 N N . PRO B 1 102 ? -5.785 15.219 12.773 1 95 102 PRO B N 1
ATOM 2209 C CA . PRO B 1 102 ? -5.441 13.82 13.031 1 95 102 PRO B CA 1
ATOM 2210 C C . PRO B 1 102 ? -6.297 12.844 12.219 1 95 102 PRO B C 1
ATOM 2212 O O . PRO B 1 102 ? -5.797 11.812 11.766 1 95 102 PRO B O 1
ATOM 2215 N N . ALA B 1 103 ? -7.512 13.156 12.062 1 95.56 103 ALA B N 1
ATOM 2216 C CA . ALA B 1 103 ? -8.375 12.297 11.266 1 95.56 103 ALA B CA 1
ATOM 2217 C C . ALA B 1 103 ? -7.949 12.289 9.805 1 95.56 103 ALA B C 1
ATOM 2219 O O . ALA B 1 103 ? -7.992 11.25 9.141 1 95.56 103 ALA B O 1
ATOM 2220 N N . GLU B 1 104 ? -7.586 13.422 9.344 1 96.75 104 GLU B N 1
ATOM 2221 C CA . GLU B 1 104 ? -7.109 13.531 7.965 1 96.75 104 GLU B CA 1
ATOM 2222 C C . GLU B 1 104 ? -5.812 12.75 7.766 1 96.75 104 GLU B C 1
ATOM 2224 O O . GLU B 1 104 ? -5.613 12.117 6.73 1 96.75 104 GLU B O 1
ATOM 2229 N N . LEU B 1 105 ? -5.016 12.852 8.742 1 97.25 105 LEU B N 1
ATOM 2230 C CA . LEU B 1 105 ? -3.756 12.117 8.711 1 97.25 105 LEU B CA 1
ATOM 2231 C C . LEU B 1 105 ? -4.008 10.609 8.641 1 97.25 105 LEU B C 1
ATOM 2233 O O . LEU B 1 105 ? -3.412 9.914 7.816 1 97.25 105 LEU B O 1
ATOM 2237 N N . ALA B 1 106 ? -4.859 10.133 9.469 1 97.5 106 ALA B N 1
ATOM 2238 C CA . ALA B 1 106 ? -5.242 8.719 9.453 1 97.5 106 ALA B CA 1
ATOM 2239 C C . ALA B 1 106 ? -5.879 8.336 8.125 1 97.5 106 ALA B C 1
ATOM 2241 O O . ALA B 1 106 ? -5.625 7.254 7.59 1 97.5 106 ALA B O 1
ATOM 2242 N N . GLY B 1 107 ? -6.707 9.242 7.641 1 97.56 107 GLY B N 1
ATOM 2243 C CA . GLY B 1 107 ? -7.355 9 6.363 1 97.56 107 GLY B CA 1
ATOM 2244 C C . GLY B 1 107 ? -6.371 8.875 5.211 1 97.56 107 GLY B C 1
ATOM 2245 O O . GLY B 1 107 ? -6.582 8.086 4.289 1 97.56 107 GLY B O 1
ATOM 2246 N N . LEU B 1 108 ? -5.352 9.68 5.254 1 97.88 108 LEU B N 1
ATOM 2247 C CA . LEU B 1 108 ? -4.324 9.609 4.219 1 97.88 108 LEU B CA 1
ATOM 2248 C C . LEU B 1 108 ? -3.631 8.25 4.23 1 97.88 108 LEU B C 1
ATOM 2250 O O . LEU B 1 108 ? -3.51 7.602 3.189 1 97.88 108 LEU B O 1
ATOM 2254 N N . ALA B 1 109 ? -3.174 7.855 5.391 1 97.62 109 ALA B N 1
ATOM 2255 C CA . ALA B 1 109 ? -2.498 6.566 5.516 1 97.62 109 ALA B CA 1
ATOM 2256 C C . ALA B 1 109 ? -3.412 5.426 5.082 1 97.62 109 ALA B C 1
ATOM 2258 O O . ALA B 1 109 ? -3.012 4.562 4.293 1 97.62 109 ALA B O 1
ATOM 2259 N N . PHE B 1 110 ? -4.637 5.465 5.555 1 98 110 PHE B N 1
ATOM 2260 C CA . PHE B 1 110 ? -5.621 4.438 5.23 1 98 110 PHE B CA 1
ATOM 2261 C C . PHE B 1 110 ? -5.879 4.395 3.73 1 98 110 PHE B C 1
ATOM 2263 O O . PHE B 1 110 ? -5.934 3.314 3.135 1 98 110 PHE B O 1
ATOM 2270 N N . GLY B 1 111 ? -6.055 5.516 3.17 1 97 111 GLY B N 1
ATOM 2271 C CA . GLY B 1 111 ? -6.312 5.582 1.739 1 97 111 GLY B CA 1
ATOM 2272 C C . GLY B 1 111 ? -5.16 5.059 0.901 1 97 111 GLY B C 1
ATOM 2273 O O . GLY B 1 111 ? -5.379 4.395 -0.115 1 97 111 GLY B O 1
ATOM 2274 N N . CYS B 1 112 ? -3.949 5.363 1.256 1 96.06 112 CYS B N 1
ATOM 2275 C CA . CYS B 1 112 ? -2.775 4.863 0.552 1 96.06 112 CYS B CA 1
ATOM 2276 C C . CYS B 1 112 ? -2.719 3.342 0.595 1 96.06 112 CYS B C 1
ATOM 2278 O O . CYS B 1 112 ? -2.518 2.693 -0.434 1 96.06 112 CYS B O 1
ATOM 2280 N N . LEU B 1 113 ? -2.932 2.803 1.768 1 96.69 113 LEU B N 1
ATOM 2281 C CA . LEU B 1 113 ? -2.844 1.358 1.946 1 96.69 113 LEU B CA 1
ATOM 2282 C C . LEU B 1 113 ? -3.973 0.649 1.204 1 96.69 113 LEU B C 1
ATOM 2284 O O . LEU B 1 113 ? -3.736 -0.339 0.505 1 96.69 113 LEU B O 1
ATOM 2288 N N . THR B 1 114 ? -5.16 1.223 1.351 1 96.56 114 THR B N 1
ATOM 2289 C CA . THR B 1 114 ? -6.316 0.628 0.687 1 96.56 114 THR B CA 1
ATOM 2290 C C . THR B 1 114 ? -6.176 0.725 -0.83 1 96.56 114 THR B C 1
ATOM 2292 O O . THR B 1 114 ? -6.449 -0.24 -1.547 1 96.56 114 THR B O 1
ATOM 2295 N N . GLY B 1 115 ? -5.777 1.88 -1.259 1 93.88 115 GLY B N 1
ATOM 2296 C CA . GLY B 1 115 ? -5.57 2.057 -2.688 1 93.88 115 GLY B CA 1
ATOM 2297 C C . GLY B 1 115 ? -4.555 1.091 -3.268 1 93.88 115 GLY B C 1
ATOM 2298 O O . GLY B 1 115 ? -4.816 0.443 -4.285 1 93.88 115 GLY B O 1
ATOM 2299 N N . MET B 1 116 ? -3.438 0.946 -2.623 1 93.81 116 MET B N 1
ATOM 2300 C CA . MET B 1 116 ? -2.391 0.049 -3.104 1 93.81 116 MET B CA 1
ATOM 2301 C C . MET B 1 116 ? -2.859 -1.401 -3.068 1 93.81 116 MET B C 1
ATOM 2303 O O . MET B 1 116 ? -2.631 -2.154 -4.016 1 93.81 116 MET B O 1
ATOM 2307 N N . GLY B 1 117 ? -3.463 -1.781 -1.97 1 95 117 GLY B N 1
ATOM 2308 C CA . GLY B 1 117 ? -3.979 -3.139 -1.884 1 95 117 GLY B CA 1
ATOM 2309 C C . GLY B 1 117 ? -4.988 -3.461 -2.969 1 95 117 GLY B C 1
ATOM 2310 O O . GLY B 1 117 ? -4.965 -4.555 -3.541 1 95 117 GLY B O 1
ATOM 2311 N N . THR B 1 118 ? -5.836 -2.561 -3.27 1 96.19 118 THR B N 1
ATOM 2312 C CA . THR B 1 118 ? -6.875 -2.799 -4.266 1 96.19 118 THR B CA 1
ATOM 2313 C C . THR B 1 118 ? -6.273 -2.854 -5.668 1 96.19 118 THR B C 1
ATOM 2315 O O . THR B 1 118 ? -6.723 -3.631 -6.512 1 96.19 118 THR B O 1
ATOM 2318 N N . VAL B 1 119 ? -5.27 -2.045 -5.918 1 95.75 119 VAL B N 1
ATOM 2319 C CA . VAL B 1 119 ? -4.586 -2.113 -7.203 1 95.75 119 VAL B CA 1
ATOM 2320 C C . VAL B 1 119 ? -4.012 -3.514 -7.41 1 95.75 119 VAL B C 1
ATOM 2322 O O . VAL B 1 119 ? -4.117 -4.078 -8.5 1 95.75 119 VAL B O 1
ATOM 2325 N N . ALA B 1 120 ? -3.379 -4.055 -6.387 1 95.44 120 ALA B N 1
ATOM 2326 C CA . ALA B 1 120 ? -2.832 -5.406 -6.469 1 95.44 120 ALA B CA 1
ATOM 2327 C C . ALA B 1 120 ? -3.926 -6.426 -6.781 1 95.44 120 ALA B C 1
ATOM 2329 O O . ALA B 1 120 ? -3.766 -7.266 -7.664 1 95.44 120 ALA B O 1
ATOM 2330 N N . CYS B 1 121 ? -5.09 -6.297 -6.125 1 96 121 CYS B N 1
ATOM 2331 C CA . CYS B 1 121 ? -6.176 -7.254 -6.305 1 96 121 CYS B CA 1
ATOM 2332 C C . CYS B 1 121 ? -6.777 -7.141 -7.703 1 96 121 CYS B C 1
ATOM 2334 O O . CYS B 1 121 ? -7.035 -8.148 -8.352 1 96 121 CYS B O 1
ATOM 2336 N N . VAL B 1 122 ? -6.961 -5.926 -8.109 1 96.56 122 VAL B N 1
ATOM 2337 C CA . VAL B 1 122 ? -7.555 -5.703 -9.43 1 96.56 122 VAL B CA 1
ATOM 2338 C C . VAL B 1 122 ? -6.609 -6.199 -10.516 1 96.56 122 VAL B C 1
ATOM 2340 O O . VAL B 1 122 ? -7.035 -6.867 -11.461 1 96.56 122 VAL B O 1
ATOM 2343 N N . SER B 1 123 ? -5.34 -5.922 -10.375 1 96.06 123 SER B N 1
ATOM 2344 C CA . SER B 1 123 ? -4.348 -6.355 -11.352 1 96.06 123 SER B CA 1
ATOM 2345 C C . SER B 1 123 ? -4.289 -7.879 -11.438 1 96.06 123 SER B C 1
ATOM 2347 O O . SER B 1 123 ? -4.102 -8.438 -12.516 1 96.06 123 SER B O 1
ATOM 2349 N N . GLU B 1 124 ? -4.438 -8.523 -10.328 1 96.06 124 GLU B N 1
ATOM 2350 C CA . GLU B 1 124 ? -4.398 -9.977 -10.289 1 96.06 124 GLU B CA 1
ATOM 2351 C C . GLU B 1 124 ? -5.703 -10.578 -10.805 1 96.06 124 GLU B C 1
ATOM 2353 O O . GLU B 1 124 ? -5.699 -11.648 -11.414 1 96.06 124 GLU B O 1
ATOM 2358 N N . LEU B 1 125 ? -6.777 -9.883 -10.617 1 96.44 125 LEU B N 1
ATOM 2359 C CA . LEU B 1 125 ? -8.109 -10.383 -10.938 1 96.44 125 LEU B CA 1
ATOM 2360 C C . LEU B 1 125 ? -8.367 -10.336 -12.438 1 96.44 125 LEU B C 1
ATOM 2362 O O . LEU B 1 125 ? -8.938 -11.266 -13.008 1 96.44 125 LEU B O 1
ATOM 2366 N N . ILE B 1 126 ? -7.906 -9.375 -13.094 1 96.31 126 ILE B N 1
ATOM 2367 C CA . ILE B 1 126 ? -8.242 -9.086 -14.484 1 96.31 126 ILE B CA 1
ATOM 2368 C C . ILE B 1 126 ? -7.809 -10.25 -15.375 1 96.31 126 ILE B C 1
ATOM 2370 O O . ILE B 1 126 ? -8.594 -10.734 -16.188 1 96.31 126 ILE B O 1
ATOM 2374 N N . PRO B 1 127 ? -6.633 -10.789 -15.203 1 95.56 127 PRO B N 1
ATOM 2375 C CA . PRO B 1 127 ? -6.199 -11.852 -16.109 1 95.56 127 PRO B CA 1
ATOM 2376 C C . PRO B 1 127 ? -6.672 -13.234 -15.672 1 95.56 127 PRO B C 1
ATOM 2378 O O . PRO B 1 127 ? -6.426 -14.227 -16.359 1 95.56 127 PRO B O 1
ATOM 2381 N N . MET B 1 128 ? -7.398 -13.344 -14.594 1 95.06 128 MET B N 1
ATOM 2382 C CA . MET B 1 128 ? -7.824 -14.656 -14.102 1 95.06 128 MET B CA 1
ATOM 2383 C C . MET B 1 128 ? -8.734 -15.336 -15.117 1 95.06 128 MET B C 1
ATOM 2385 O O . MET B 1 128 ? -9.586 -14.695 -15.734 1 95.06 128 MET B O 1
ATOM 2389 N N . GLY B 1 129 ? -8.578 -16.641 -15.227 1 94.25 129 GLY B N 1
ATOM 2390 C CA . GLY B 1 129 ? -9.383 -17.438 -16.141 1 94.25 129 GLY B CA 1
ATOM 2391 C C . GLY B 1 129 ? -10.602 -18.047 -15.492 1 94.25 129 GLY B C 1
ATOM 2392 O O . GLY B 1 129 ? -10.828 -17.875 -14.289 1 94.25 129 GLY B O 1
ATOM 2393 N N . PRO B 1 130 ? -11.375 -18.688 -16.297 1 94.62 130 PRO B N 1
ATOM 2394 C CA . PRO B 1 130 ? -12.633 -19.266 -15.828 1 94.62 130 PRO B CA 1
ATOM 2395 C C . PRO B 1 130 ? -12.43 -20.328 -14.75 1 94.62 130 PRO B C 1
ATOM 2397 O O . PRO B 1 130 ? -13.359 -20.656 -14.008 1 94.62 130 PRO B O 1
ATOM 2400 N N . GLU B 1 131 ? -11.281 -20.859 -14.609 1 94.44 131 GLU B N 1
ATOM 2401 C CA . GLU B 1 131 ? -10.992 -21.859 -13.586 1 94.44 131 GLU B CA 1
ATOM 2402 C C . GLU B 1 131 ? -11.039 -21.25 -12.188 1 94.44 131 GLU B C 1
ATOM 2404 O O . GLU B 1 131 ? -11.305 -21.953 -11.211 1 94.44 131 GLU B O 1
ATOM 2409 N N . LEU B 1 132 ? -10.875 -19.984 -12.172 1 94.75 132 LEU B N 1
ATOM 2410 C CA . LEU B 1 132 ? -10.82 -19.328 -10.875 1 94.75 132 LEU B CA 1
ATOM 2411 C C . LEU B 1 132 ? -12.078 -18.5 -10.641 1 94.75 132 LEU B C 1
ATOM 2413 O O . LEU B 1 132 ? -12.562 -18.406 -9.508 1 94.75 132 LEU B O 1
ATOM 2417 N N . VAL B 1 133 ? -12.562 -17.875 -11.695 1 96.19 133 VAL B N 1
ATOM 2418 C CA . VAL B 1 133 ? -13.727 -17 -11.562 1 96.19 133 VAL B CA 1
ATOM 2419 C C . VAL B 1 133 ? -14.445 -16.891 -12.898 1 96.19 133 VAL B C 1
ATOM 2421 O O . VAL B 1 133 ? -13.812 -16.734 -13.945 1 96.19 133 VAL B O 1
ATOM 2424 N N . SER B 1 134 ? -15.789 -17.047 -12.852 1 96.31 134 SER B N 1
ATOM 2425 C CA . SER B 1 134 ? -16.562 -16.859 -14.07 1 96.31 134 SER B CA 1
ATOM 2426 C C . SER B 1 134 ? -16.484 -15.43 -14.578 1 96.31 134 SER B C 1
ATOM 2428 O O . SER B 1 134 ? -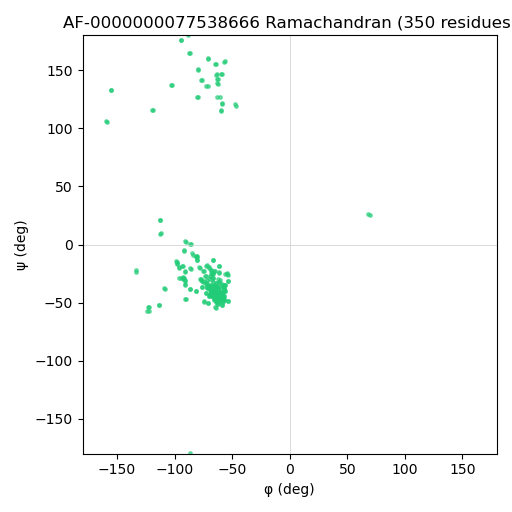16.234 -14.508 -13.805 1 96.31 134 SER B O 1
ATOM 2430 N N . GLU B 1 135 ? -16.688 -15.258 -15.836 1 96.19 135 GLU B N 1
ATOM 2431 C CA . GLU B 1 135 ? -16.609 -13.93 -16.438 1 96.19 135 GLU B CA 1
ATOM 2432 C C . GLU B 1 135 ? -17.641 -12.984 -15.812 1 96.19 135 GLU B C 1
ATOM 2434 O O . GLU B 1 135 ? -17.359 -11.805 -15.602 1 96.19 135 GLU B O 1
ATOM 2439 N N . GLU B 1 136 ? -18.781 -13.516 -15.594 1 95.56 136 GLU B N 1
ATOM 2440 C CA . GLU B 1 136 ? -19.828 -12.711 -14.977 1 95.56 136 GLU B CA 1
ATOM 2441 C C . GLU B 1 136 ? -19.422 -12.266 -13.578 1 95.56 136 GLU B C 1
ATOM 2443 O O . GLU B 1 136 ? -19.516 -11.086 -13.242 1 95.56 136 GLU B O 1
ATOM 2448 N N . HIS B 1 137 ? -18.984 -13.164 -12.805 1 96 137 HIS B N 1
ATOM 2449 C CA . HIS B 1 137 ? -18.547 -12.852 -11.453 1 96 137 HIS B CA 1
ATOM 2450 C C . HIS B 1 137 ? -17.359 -11.891 -11.469 1 96 137 HIS B C 1
ATOM 2452 O O . HIS B 1 137 ? -17.297 -10.969 -10.656 1 96 137 HIS B O 1
ATOM 2458 N N . LYS B 1 138 ? -16.453 -12.148 -12.359 1 97 138 LYS B N 1
ATOM 2459 C CA . LYS B 1 138 ? -15.281 -11.289 -12.484 1 97 138 LYS B CA 1
ATOM 2460 C C . LYS B 1 138 ? -15.68 -9.836 -12.75 1 97 138 LYS B C 1
ATOM 2462 O O . LYS B 1 138 ? -15.172 -8.922 -12.102 1 97 138 LYS B O 1
ATOM 2467 N N . THR B 1 139 ? -16.578 -9.664 -13.695 1 96.38 139 THR B N 1
ATOM 2468 C CA . THR B 1 139 ? -17.047 -8.328 -14.047 1 96.38 139 THR B CA 1
ATOM 2469 C C . THR B 1 139 ? -17.734 -7.656 -12.867 1 96.38 139 THR B C 1
ATOM 2471 O O . THR B 1 139 ? -17.469 -6.496 -12.555 1 96.38 139 THR B O 1
ATOM 2474 N N . ASN B 1 140 ? -18.562 -8.398 -12.203 1 95.81 140 ASN B N 1
ATOM 2475 C CA . ASN B 1 140 ? -19.281 -7.863 -11.047 1 95.81 140 ASN B CA 1
ATOM 2476 C C . ASN B 1 140 ? -18.312 -7.516 -9.914 1 95.81 140 ASN B C 1
ATOM 2478 O O . ASN B 1 140 ? -18.484 -6.496 -9.242 1 95.81 140 ASN B O 1
ATOM 2482 N N . LEU B 1 141 ? -17.375 -8.336 -9.719 1 96.31 141 LEU B N 1
ATOM 2483 C CA . LEU B 1 141 ? -16.391 -8.094 -8.68 1 96.31 141 LEU B CA 1
ATOM 2484 C C . LEU B 1 141 ? -15.555 -6.852 -9 1 96.31 141 LEU B C 1
ATOM 2486 O O . LEU B 1 141 ? -15.367 -5.984 -8.148 1 96.31 141 LEU B O 1
ATOM 2490 N N . LEU B 1 142 ? -15.094 -6.797 -10.242 1 96.31 142 LEU B N 1
ATOM 2491 C CA . LEU B 1 142 ? -14.234 -5.695 -10.664 1 96.31 142 LEU B CA 1
ATOM 2492 C C . LEU B 1 142 ? -14.953 -4.359 -10.5 1 96.31 142 LEU B C 1
ATOM 2494 O O . LEU B 1 142 ? -14.461 -3.471 -9.797 1 96.31 142 LEU B O 1
ATOM 2498 N N . TYR B 1 143 ? -16.141 -4.254 -10.977 1 95.06 143 TYR B N 1
ATOM 2499 C CA . TYR B 1 143 ? -16.828 -2.967 -11.039 1 95.06 143 TYR B CA 1
ATOM 2500 C C . TYR B 1 143 ? -17.641 -2.723 -9.773 1 95.06 143 TYR B C 1
ATOM 2502 O O . TYR B 1 143 ? -17.828 -1.575 -9.367 1 95.06 143 TYR B O 1
ATOM 2510 N N . GLY B 1 144 ? -18.125 -3.76 -9.18 1 93.19 144 GLY B N 1
ATOM 2511 C CA . GLY B 1 144 ? -19.031 -3.607 -8.062 1 93.19 144 GLY B CA 1
ATOM 2512 C C . GLY B 1 144 ? -18.344 -3.656 -6.715 1 93.19 144 GLY B C 1
ATOM 2513 O O . GLY B 1 144 ? -18.828 -3.07 -5.742 1 93.19 144 GLY B O 1
ATOM 2514 N N . THR B 1 145 ? -17.312 -4.336 -6.676 1 93.25 145 THR B N 1
ATOM 2515 C CA . THR B 1 145 ? -16.688 -4.555 -5.375 1 93.25 145 THR B CA 1
ATOM 2516 C C . THR B 1 145 ? -15.328 -3.871 -5.301 1 93.25 145 THR B C 1
ATOM 2518 O O . THR B 1 145 ? -15.102 -3.002 -4.453 1 93.25 145 THR B O 1
ATOM 2521 N N . TYR B 1 146 ? -14.43 -4.102 -6.246 1 95.62 146 TYR B N 1
ATOM 2522 C CA . TYR B 1 146 ? -13.039 -3.693 -6.086 1 95.62 146 TYR B CA 1
ATOM 2523 C C . TYR B 1 146 ? -12.836 -2.252 -6.543 1 95.62 146 TYR B C 1
ATOM 2525 O O . TYR B 1 146 ? -12.133 -1.48 -5.891 1 95.62 146 TYR B O 1
ATOM 2533 N N . LEU B 1 147 ? -13.477 -1.856 -7.574 1 95.06 147 LEU B N 1
ATOM 2534 C CA . LEU B 1 147 ? -13.227 -0.536 -8.141 1 95.06 147 LEU B CA 1
ATOM 2535 C C . LEU B 1 147 ? -13.672 0.561 -7.176 1 95.06 147 LEU B C 1
ATOM 2537 O O . LEU B 1 147 ? -12.984 1.573 -7.02 1 95.06 147 LEU B O 1
ATOM 2541 N N . PRO B 1 148 ? -14.852 0.426 -6.512 1 95.06 148 PRO B N 1
ATOM 2542 C CA . PRO B 1 148 ? -15.219 1.445 -5.523 1 95.06 148 PRO B CA 1
ATOM 2543 C C . PRO B 1 148 ? -14.172 1.604 -4.422 1 95.06 148 PRO B C 1
ATOM 2545 O O . PRO B 1 148 ? -13.922 2.719 -3.961 1 95.06 148 PRO B O 1
ATOM 2548 N N . PHE B 1 149 ? -13.5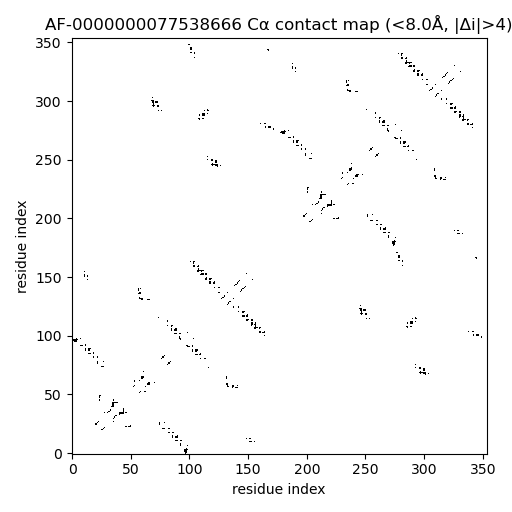39 0.555 -4.039 1 94.69 149 PHE B N 1
ATOM 2549 C CA . PHE B 1 149 ? -12.547 0.583 -2.969 1 94.69 149 PHE B CA 1
ATOM 2550 C C . PHE B 1 149 ? -11.203 1.072 -3.492 1 94.69 149 PHE B C 1
ATOM 2552 O O . PHE B 1 149 ? -10.289 1.337 -2.711 1 94.69 149 PHE B O 1
ATOM 2559 N N . LEU B 1 150 ? -11.117 1.152 -4.758 1 95.19 150 LEU B N 1
ATOM 2560 C CA . LEU B 1 150 ? -9.93 1.752 -5.363 1 95.19 150 LEU B CA 1
ATOM 2561 C C . LEU B 1 150 ? -10.117 3.254 -5.551 1 95.19 150 LEU B C 1
ATOM 2563 O O . LEU B 1 150 ? -9.273 4.047 -5.141 1 95.19 150 LEU B O 1
ATOM 2567 N N . ILE B 1 151 ? -11.281 3.627 -6.094 1 96 151 ILE B N 1
ATOM 2568 C CA . ILE B 1 151 ? -11.531 5.008 -6.496 1 96 151 ILE B CA 1
ATOM 2569 C C . ILE B 1 151 ? -11.766 5.871 -5.262 1 96 151 ILE B C 1
ATOM 2571 O O . ILE B 1 151 ? -11.125 6.906 -5.086 1 96 151 ILE B O 1
ATOM 2575 N N . ILE B 1 152 ? -12.617 5.441 -4.379 1 95.81 152 ILE B N 1
ATOM 2576 C CA . ILE B 1 152 ? -13.039 6.297 -3.275 1 95.81 152 ILE B CA 1
ATOM 2577 C C . ILE B 1 152 ? -11.891 6.469 -2.287 1 95.81 152 ILE B C 1
ATOM 2579 O O . ILE B 1 152 ? -11.5 7.598 -1.966 1 95.81 152 ILE B O 1
ATOM 2583 N N . PRO B 1 153 ? -11.258 5.383 -1.837 1 95.69 153 PRO B N 1
ATOM 2584 C CA . PRO B 1 153 ? -10.102 5.586 -0.963 1 95.69 153 PRO B CA 1
ATOM 2585 C C . PRO B 1 153 ? -8.945 6.301 -1.666 1 95.69 153 PRO B C 1
ATOM 2587 O O . PRO B 1 153 ? -8.203 7.051 -1.031 1 95.69 153 PRO B O 1
ATOM 2590 N N . GLY B 1 154 ? -8.773 6.074 -2.951 1 95.38 154 GLY B N 1
ATOM 2591 C CA . GLY B 1 154 ? -7.781 6.824 -3.703 1 95.38 154 GLY B CA 1
ATOM 2592 C C . GLY B 1 154 ? -8.047 8.32 -3.715 1 95.38 154 GLY B C 1
ATOM 2593 O O . GLY B 1 1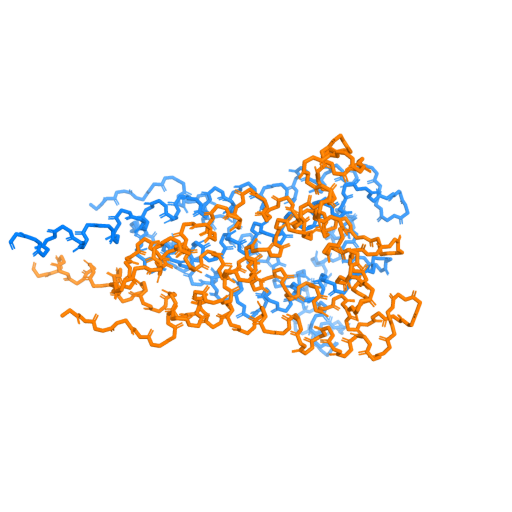54 ? -7.137 9.117 -3.459 1 95.38 154 GLY B O 1
ATOM 2594 N N . VAL B 1 155 ? -9.25 8.656 -4 1 96.38 155 VAL B N 1
ATOM 2595 C CA . VAL B 1 155 ? -9.656 10.062 -3.99 1 96.38 155 VAL B CA 1
ATOM 2596 C C . VAL B 1 155 ? -9.523 10.633 -2.58 1 96.38 155 VAL B C 1
ATOM 2598 O O . VAL B 1 155 ? -9.086 11.773 -2.404 1 96.38 155 VAL B O 1
ATOM 2601 N N . MET B 1 156 ? -9.867 9.828 -1.613 1 96.94 156 MET B N 1
ATOM 2602 C CA . MET B 1 156 ? -9.742 10.258 -0.225 1 96.94 156 MET B CA 1
ATOM 2603 C C . MET B 1 156 ? -8.289 10.547 0.129 1 96.94 156 MET B C 1
ATOM 2605 O O . MET B 1 156 ? -7.996 11.531 0.809 1 96.94 156 MET B O 1
ATOM 2609 N N . ALA B 1 157 ? -7.398 9.688 -0.307 1 96.94 157 ALA B N 1
ATOM 2610 C CA . ALA B 1 157 ? -5.98 9.891 -0.025 1 96.94 157 ALA B CA 1
ATOM 2611 C C . ALA B 1 157 ? -5.496 11.227 -0.591 1 96.94 157 ALA B C 1
ATOM 2613 O O . ALA B 1 157 ? -4.797 11.977 0.09 1 96.94 157 ALA B O 1
ATOM 2614 N N . VAL B 1 158 ? -5.914 11.555 -1.772 1 96.75 158 VAL B N 1
ATOM 2615 C CA . VAL B 1 158 ? -5.508 12.797 -2.42 1 96.75 158 VAL B CA 1
ATOM 2616 C C . VAL B 1 158 ? -6.145 13.984 -1.701 1 96.75 158 VAL B C 1
ATOM 2618 O O . VAL B 1 158 ? -5.484 15 -1.453 1 96.75 158 VAL B O 1
ATOM 2621 N N . ASP B 1 159 ? -7.395 13.828 -1.406 1 97.31 159 ASP B N 1
ATOM 2622 C CA . ASP B 1 159 ? -8.117 14.875 -0.697 1 97.31 159 ASP B CA 1
ATOM 2623 C C . ASP B 1 159 ? -7.473 15.18 0.653 1 97.31 159 ASP B C 1
ATOM 2625 O O . ASP B 1 159 ? -7.18 16.328 0.966 1 97.31 159 ASP B O 1
ATOM 2629 N N . MET B 1 160 ? -7.258 14.164 1.423 1 97.25 160 MET B N 1
ATOM 2630 C CA . MET B 1 160 ? -6.645 14.336 2.736 1 97.25 160 MET B CA 1
ATOM 2631 C C . MET B 1 160 ? -5.234 14.906 2.609 1 97.25 160 MET B C 1
ATOM 2633 O O . MET B 1 160 ? -4.82 15.734 3.424 1 97.25 160 MET B O 1
ATOM 2637 N N . TYR B 1 161 ? -4.527 14.414 1.622 1 97.31 161 TYR B N 1
ATOM 2638 C CA . TYR B 1 161 ? -3.191 14.945 1.377 1 97.31 161 TYR B CA 1
ATOM 2639 C C . TYR B 1 161 ? -3.236 16.453 1.136 1 97.31 161 TYR B C 1
ATOM 2641 O O . TYR B 1 161 ? -2.436 17.203 1.699 1 97.31 161 TYR B O 1
ATOM 2649 N N . THR B 1 162 ? -4.133 16.906 0.317 1 96.5 162 THR B N 1
ATOM 2650 C CA . THR B 1 162 ? -4.242 18.312 -0.044 1 96.5 162 THR B CA 1
ATOM 2651 C C . THR B 1 162 ? -4.656 19.156 1.162 1 96.5 162 THR B C 1
ATOM 2653 O O . THR B 1 162 ? -4.137 20.25 1.368 1 96.5 162 THR B O 1
ATOM 2656 N N . ARG B 1 163 ? -5.578 18.656 1.935 1 94.62 163 ARG B N 1
ATOM 2657 C CA . ARG B 1 163 ? -5.984 19.359 3.152 1 94.62 163 ARG B CA 1
ATOM 2658 C C . ARG B 1 163 ? -4.809 19.5 4.113 1 94.62 163 ARG B C 1
ATOM 2660 O O . ARG B 1 163 ? -4.582 20.578 4.66 1 94.62 163 ARG B O 1
ATOM 2667 N N . LEU B 1 164 ? -4.129 18.453 4.254 1 95.94 164 LEU B N 1
ATOM 2668 C CA . LEU B 1 164 ? -2.996 18.453 5.168 1 95.94 164 LEU B CA 1
ATOM 2669 C C . LEU B 1 164 ? -1.884 19.359 4.66 1 95.94 164 LEU B C 1
ATOM 2671 O O . LEU B 1 164 ? -1.196 20.016 5.449 1 95.94 164 LEU B O 1
ATOM 2675 N N . LEU B 1 165 ? -1.701 19.312 3.371 1 95.19 165 LEU B N 1
ATOM 2676 C CA . LEU B 1 165 ? -0.688 20.188 2.775 1 95.19 165 LEU B CA 1
ATOM 2677 C C . LEU B 1 165 ? -0.959 21.641 3.105 1 95.19 165 LEU B C 1
ATOM 2679 O O . LEU B 1 165 ? -0.035 22.391 3.43 1 95.19 165 LEU B O 1
ATOM 2683 N N . ARG B 1 166 ? -2.154 22.031 3.104 1 92.75 166 ARG B N 1
ATOM 2684 C CA . ARG B 1 166 ? -2.535 23.406 3.447 1 92.75 166 ARG B CA 1
ATOM 2685 C C . ARG B 1 166 ? -2.256 23.688 4.918 1 92.75 166 ARG B C 1
ATOM 2687 O O . ARG B 1 166 ? -1.805 24.781 5.266 1 92.75 166 ARG B O 1
ATOM 2694 N N . ARG B 1 167 ? -2.461 22.734 5.719 1 90.12 167 ARG B N 1
ATOM 2695 C CA . ARG B 1 167 ? -2.264 22.906 7.156 1 90.12 167 ARG B CA 1
ATOM 2696 C C . ARG B 1 167 ? -0.784 23.062 7.488 1 90.12 167 ARG B C 1
ATOM 2698 O O . ARG B 1 167 ? -0.421 23.859 8.359 1 90.12 167 ARG B O 1
ATOM 2705 N N . VAL B 1 168 ? -0.03 22.359 6.836 1 91.5 168 VAL B N 1
ATOM 2706 C CA . VAL B 1 168 ? 1.354 22.25 7.289 1 91.5 168 VAL B CA 1
ATOM 2707 C C . VAL B 1 168 ? 2.221 23.25 6.512 1 91.5 168 VAL B C 1
ATOM 2709 O O . VAL B 1 168 ? 3.383 23.469 6.863 1 91.5 168 VAL B O 1
ATOM 2712 N N . SER B 1 169 ? 1.824 23.734 5.391 1 86.81 169 SER B N 1
ATOM 2713 C CA . SER B 1 169 ? 2.555 24.75 4.645 1 86.81 169 SER B CA 1
ATOM 2714 C C . SER B 1 169 ? 2.412 26.125 5.301 1 86.81 169 SER B C 1
ATOM 2716 O O . SER B 1 169 ? 3.244 27.016 5.09 1 86.81 169 SER B O 1
ATOM 2718 N N . THR B 1 170 ? 1.415 26.453 5.902 1 68.5 170 THR B N 1
ATOM 2719 C CA . THR B 1 170 ? 1.19 27.734 6.559 1 68.5 170 THR B CA 1
ATOM 2720 C C . THR B 1 170 ? 2.131 27.906 7.746 1 68.5 170 THR B C 1
ATOM 2722 O O . THR B 1 170 ? 2.475 29.031 8.109 1 68.5 170 THR B O 1
ATOM 2725 N N . ASP B 1 171 ? 2.609 26.938 8.312 1 55.75 171 ASP B N 1
ATOM 2726 C CA . ASP B 1 171 ? 3.521 27.078 9.445 1 55.75 171 ASP B CA 1
ATOM 2727 C C . ASP B 1 171 ? 4.852 27.688 9 1 55.75 171 ASP B C 1
ATOM 2729 O O . ASP B 1 171 ? 5.539 28.344 9.781 1 55.75 171 ASP B O 1
ATOM 2733 N N . THR B 1 172 ? 5.316 27.484 7.816 1 51.56 172 THR B N 1
ATOM 2734 C CA . THR B 1 172 ? 6.59 28.031 7.359 1 51.56 172 THR B CA 1
ATOM 2735 C C . THR B 1 172 ? 6.492 29.547 7.152 1 51.56 172 THR B C 1
ATOM 2737 O O . THR B 1 172 ? 7.457 30.266 7.391 1 51.56 172 THR B O 1
ATOM 2740 N N . LYS B 1 173 ? 5.41 30.156 6.801 1 49.78 173 LYS B N 1
ATOM 2741 C CA . LYS B 1 173 ? 5.398 31.594 6.562 1 49.78 173 LYS B CA 1
ATOM 2742 C C . LYS B 1 173 ? 5.539 32.375 7.871 1 49.78 173 LYS B C 1
ATOM 2744 O O . LYS B 1 173 ? 6.129 33.438 7.898 1 49.78 173 LYS B O 1
ATOM 2749 N N . ALA B 1 174 ? 4.996 31.969 8.961 1 48.06 174 ALA B N 1
ATOM 2750 C CA . ALA B 1 174 ? 4.992 32.938 10.062 1 48.06 174 ALA B CA 1
ATOM 2751 C C . ALA B 1 174 ? 6.398 33.156 10.602 1 48.06 174 ALA B C 1
ATOM 2753 O O . ALA B 1 174 ? 6.668 34.156 11.266 1 48.06 174 ALA B O 1
ATOM 2754 N N . LYS B 1 175 ? 7.344 32.281 10.375 1 47.31 175 LYS B N 1
ATOM 2755 C CA . LYS B 1 175 ? 8.602 32.625 11.031 1 47.31 175 LYS B CA 1
ATOM 2756 C C . LYS B 1 175 ? 9.359 33.719 10.273 1 47.31 175 LYS B C 1
ATOM 2758 O O . LYS B 1 175 ? 10.391 34.188 10.734 1 47.31 175 LYS B O 1
ATOM 2763 N N . THR B 1 176 ? 9.086 33.938 9.031 1 39.94 176 THR B N 1
ATOM 2764 C CA . THR B 1 176 ? 9.891 35 8.406 1 39.94 176 THR B CA 1
ATOM 2765 C C . THR B 1 176 ? 9.352 36.375 8.758 1 39.94 176 THR B C 1
ATOM 2767 O O . THR B 1 176 ? 9.906 37.406 8.336 1 39.94 176 THR B O 1
ATOM 2770 N N . GLN B 1 177 ? 8.141 36.438 9.375 1 33.81 177 GLN B N 1
ATOM 2771 C CA . GLN B 1 177 ? 7.906 37.844 9.742 1 33.81 177 GLN B CA 1
ATOM 2772 C C . GLN B 1 177 ? 8.523 38.156 11.094 1 33.81 177 GLN B C 1
ATOM 2774 O O . GLN B 1 177 ? 8.508 37.344 12.008 1 33.81 177 GLN B O 1
#

Foldseek 3Di:
DPFADPLLVVVLVVLVVVLVCLVLELCVVVDDCQQAVDPPHPCVVSVVVRVVCCVVQLQLLRDDPDDDVVSVVLSVCCVPQLNVLSVVLNVQSVDRDYHDLVSLVSLLVNLVSQQVVLVVSLVVLVPDDVVRPNPVSSVCCNVPPRVCSNPSSPVSNVVSVVVNCVVVVVVVPVVVD/DPFADPLLVVVLVVLVVVLVCLVLELCQVVDDCQQAVDPVHPCVVSVVVRVVCCVVQVQLLRDDPDDDVVSVVLSVCCVPQLNVLSVVLNVQSVDRDYHDLVSLVSLLVNLVSQQVSLVVSLVVLVPDDVVRPNPVSSVCCNVPPRVCSNPSSPVSNVVSVVVNCVVVVVVVPVVVD

InterPro domains:
  IPR016964 Sigma intracellular receptor 2 [PIRSF031032] (7-172)
  IPR033118 EXPERA domain [PF05241] (46-160)
  IPR033118 EXPERA domain [PS51751] (7-157)
  IPR051987 Sigma-2 receptor-like [PTHR31204] (6-167)

Organism: Fusarium solani (NCBI:txid169388)

pLDDT: mean 89.58, std 11.82, range [33.19, 98.0]

Solvent-accessible surface area (backbone atoms only — not comparable to full-atom values): 18602 Å² total; per-residue (Å²): 124,72,76,51,56,70,65,54,54,52,51,38,51,54,46,49,51,50,52,52,42,37,68,41,48,59,41,48,86,72,50,54,58,77,47,45,66,35,85,82,20,91,42,23,67,37,47,54,55,37,50,51,49,40,70,72,41,43,51,36,87,79,38,90,82,53,82,58,46,30,58,54,36,48,43,51,46,36,62,72,49,42,43,58,39,41,56,51,38,45,60,55,53,68,44,77,55,53,82,47,49,57,45,31,52,41,41,24,56,41,11,45,48,43,21,51,52,34,41,28,50,50,38,42,51,68,77,54,48,68,91,60,30,47,70,68,34,46,51,47,38,46,65,67,53,46,42,54,47,26,52,52,31,36,51,42,18,52,50,28,45,53,54,48,42,59,62,38,53,56,63,64,58,62,70,78,104,125,71,76,50,56,70,64,54,54,52,51,37,52,54,46,48,52,49,50,52,42,36,68,41,49,58,40,48,86,70,51,54,58,77,47,44,66,35,84,82,20,91,43,24,68,38,48,54,55,35,50,51,48,40,68,73,40,43,52,36,88,79,38,90,81,51,82,58,48,29,57,55,36,49,43,50,45,34,60,73,48,43,43,58,39,42,54,52,38,44,61,55,53,69,44,76,56,52,85,47,49,58,46,31,52,42,42,23,55,40,12,45,49,42,21,53,53,34,42,27,50,50,38,42,52,68,76,55,49,68,90,60,31,45,69,67,35,45,52,47,38,46,65,69,53,46,42,54,47,28,52,52,30,38,50,43,18,52,50,27,46,54,56,48,43,58,60,38,53,56,63,64,59,61,72,77,105

Secondary structure (DSSP, 8-state):
-PPPPHHHHHHHHHHHHHHHHIIIIITGGGS-HHHHTSTTSTTHHHHHHHHHHHHHH--GGGSSS---HHHHHHHHHIIIIIHHHHHHHHHHHTSSSPPPHHHHHHHHHHHHHHHHHHHHHHHHHTT--TTTS-HHHHHHIIIIIIHHHHHHHHHHHHHHHHHHHHHHHHHHHGGG-/-PPPPHHHHHHHHHHHHHHHHIIIIITGGGS-HHHHTSTTSTTHHHHHHHHHHHHHH--GGGSSS---HHHHHHHHHIIIIIHHHHHHHHHHHTSSSPPPHHHHHHHHHHHHHHHHHHHHHHHHHTT--TTTS-HHHHHHIIIIIIHHHHHHHHHHHHHHHHHHHHHHHHHHHHTT-